Protein AF-A0A2J6SSN9-F1 (afdb_monomer_lite)

Secondary structure (DSSP, 8-state):
----PPPPPPPPPPPPPPP-PPPP----PPPPPPP----S----PPTT--EEEE-SSS---TT---SEEEEETTTS-HHHHHHHHHHSSEEEEEEESSEESSSEEETTEEEEEE--TT-HHHHHHHHHHHHHHHHTT-SEEEEE-TTGGGS--SS---HHHHHHHHHHHHHHHHTS---STTTT-S-------S---HHHHHHHHH-GGGTT---EE--TT--S--EE--

pLDDT: mean 73.07, std 19.5, range [20.23, 93.25]

Radius of gyration: 18.39 Å; chains: 1; bounding box: 46×49×51 Å

Sequence (230 aa):
MLTKEHPVAPKPTTLSPIAVLPPTPTNELPAPPKPTTLTKTVWQPTAGTIWQIELGGTVSDLIHPANVFDVDHYDTPAATIKTVKGNVKKTVCYFSAGTSEKGSPLQGWPGEFWLDTKSPNVRSIVTSQIKMAQDRGCDGLNPNNVDCYDNSNKLGPSPAAAINYMYYMANETAGSIFGDVLPVVEWHVNEQSPNITLDVKTKIFNTSFTKGFSTVWKIMNLDAWIDPCT

Organism: NCBI:txid1095630

Structure (mmCIF, N/CA/C/O backbone):
data_AF-A0A2J6SSN9-F1
#
_entry.id   AF-A0A2J6SSN9-F1
#
loop_
_atom_site.group_PDB
_atom_site.id
_atom_site.type_symbol
_atom_site.label_atom_id
_atom_site.label_alt_id
_atom_site.label_comp_id
_atom_site.label_asym_id
_atom_site.label_entity_id
_atom_site.label_seq_id
_atom_site.pdbx_PDB_ins_code
_atom_site.Cartn_x
_atom_site.Cartn_y
_atom_site.Cartn_z
_atom_site.occupancy
_atom_site.B_iso_or_equiv
_atom_site.auth_seq_id
_atom_site.auth_comp_id
_atom_site.auth_asym_id
_atom_site.auth_atom_id
_atom_site.pdbx_PDB_model_num
ATOM 1 N N . MET A 1 1 ? -0.196 28.220 -8.162 1.00 27.02 1 MET A N 1
ATOM 2 C CA . MET A 1 1 ? 0.875 27.272 -8.527 1.00 27.02 1 MET A CA 1
ATOM 3 C C . MET A 1 1 ? 1.720 27.091 -7.283 1.00 27.02 1 MET A C 1
ATOM 5 O O . MET A 1 1 ? 2.469 27.996 -6.954 1.00 27.02 1 MET A O 1
ATOM 9 N N . LEU A 1 2 ? 1.481 26.032 -6.512 1.00 20.23 2 LEU A N 1
ATOM 10 C CA . LEU A 1 2 ? 2.216 25.763 -5.276 1.00 20.23 2 LEU A CA 1
ATOM 11 C C . LEU A 1 2 ? 2.829 24.374 -5.400 1.00 20.23 2 LEU A C 1
ATOM 13 O O . LEU A 1 2 ? 2.129 23.370 -5.482 1.00 20.23 2 LEU A O 1
ATOM 17 N N . THR A 1 3 ? 4.146 24.391 -5.520 1.00 23.27 3 THR A N 1
ATOM 18 C CA . THR A 1 3 ? 5.072 23.267 -5.511 1.00 23.27 3 THR A CA 1
ATOM 19 C C . THR A 1 3 ? 5.021 22.582 -4.144 1.00 23.27 3 THR A C 1
ATOM 21 O O . THR A 1 3 ? 5.177 23.241 -3.117 1.00 23.27 3 THR A O 1
ATOM 24 N N . LYS A 1 4 ? 4.764 21.270 -4.135 1.00 27.97 4 LYS A N 1
ATOM 25 C CA . LYS A 1 4 ? 4.817 20.407 -2.946 1.00 27.97 4 LYS A CA 1
ATOM 26 C C . LYS A 1 4 ? 6.287 20.226 -2.543 1.00 27.97 4 LYS A C 1
ATOM 28 O O . LYS A 1 4 ? 7.013 19.489 -3.199 1.00 27.97 4 LYS A O 1
ATOM 33 N N . GLU A 1 5 ? 6.720 20.893 -1.477 1.00 23.92 5 GLU A N 1
ATOM 34 C CA . GLU A 1 5 ? 7.877 20.457 -0.686 1.00 23.92 5 GLU A CA 1
ATOM 35 C C . GLU A 1 5 ? 7.352 19.792 0.593 1.00 23.92 5 GLU A C 1
ATOM 37 O O . GLU A 1 5 ? 6.509 20.357 1.292 1.00 23.92 5 GLU A O 1
ATOM 42 N N . HIS A 1 6 ? 7.804 18.564 0.859 1.00 32.38 6 HIS A N 1
ATOM 43 C CA . HIS A 1 6 ? 7.296 17.691 1.921 1.00 32.38 6 HIS A CA 1
ATOM 44 C C . HIS A 1 6 ? 8.234 17.691 3.143 1.00 32.38 6 HIS A C 1
ATOM 46 O O . HIS A 1 6 ? 9.384 17.266 3.009 1.00 32.38 6 HIS A O 1
ATOM 52 N N . PRO A 1 7 ? 7.784 18.126 4.339 1.00 28.42 7 PRO A N 1
ATOM 53 C CA . PRO A 1 7 ? 8.554 18.002 5.569 1.00 28.42 7 PRO A CA 1
ATOM 54 C C . PRO A 1 7 ? 8.305 16.686 6.337 1.00 28.42 7 PRO A C 1
ATOM 56 O O . PRO A 1 7 ? 7.271 16.040 6.247 1.00 28.42 7 PRO A O 1
ATOM 59 N N . VAL A 1 8 ? 9.334 16.348 7.111 1.00 32.28 8 VAL A N 1
ATOM 60 C CA . VAL A 1 8 ? 9.665 15.160 7.920 1.00 32.28 8 VAL A CA 1
ATOM 61 C C . VAL A 1 8 ? 8.557 14.614 8.854 1.00 32.28 8 VAL A C 1
ATOM 63 O O . VAL A 1 8 ? 8.064 15.330 9.725 1.00 32.28 8 VAL A O 1
ATOM 66 N N . ALA A 1 9 ? 8.294 13.299 8.784 1.00 30.83 9 ALA A N 1
ATOM 67 C CA . ALA A 1 9 ? 7.534 12.513 9.767 1.00 30.83 9 ALA A CA 1
ATOM 68 C C . ALA A 1 9 ? 8.276 12.340 11.123 1.00 30.83 9 ALA A C 1
ATOM 70 O O . ALA A 1 9 ? 9.489 12.088 11.138 1.00 30.83 9 ALA A O 1
ATOM 71 N N . PRO A 1 10 ? 7.587 12.458 12.278 1.00 26.59 10 PRO A N 1
ATOM 72 C CA . PRO A 1 10 ? 8.193 12.304 13.601 1.00 26.59 10 PRO A CA 1
ATOM 73 C C . PRO A 1 10 ? 8.517 10.842 13.973 1.00 26.59 10 PRO A C 1
ATOM 75 O O . PRO A 1 10 ? 7.946 9.888 13.459 1.00 26.59 10 PRO A O 1
ATOM 78 N N . LYS A 1 11 ? 9.480 10.690 14.890 1.00 25.02 11 LYS A N 1
ATOM 79 C CA . LYS A 1 11 ? 10.157 9.442 15.289 1.00 25.02 11 LYS A CA 1
ATOM 80 C C . LYS A 1 11 ? 9.240 8.447 16.043 1.00 25.02 11 LYS A C 1
ATOM 82 O O . LYS A 1 11 ? 8.554 8.885 16.966 1.00 25.02 11 LYS A O 1
ATOM 87 N N . PRO A 1 12 ? 9.334 7.121 15.793 1.00 28.56 12 PRO A N 1
ATOM 88 C CA . PRO A 1 12 ? 8.669 6.104 16.611 1.00 28.56 12 PRO A CA 1
ATOM 89 C C . PRO A 1 12 ? 9.227 6.067 18.040 1.00 28.56 12 PRO A C 1
ATOM 91 O O . PRO A 1 12 ? 10.446 6.043 18.250 1.00 28.56 12 PRO A O 1
ATOM 94 N N . THR A 1 13 ? 8.333 6.042 19.027 1.00 28.92 13 THR A N 1
ATOM 95 C CA . THR A 1 13 ? 8.686 5.833 20.439 1.00 28.92 13 THR A CA 1
ATOM 96 C C . THR A 1 13 ? 8.708 4.332 20.734 1.00 28.92 13 THR A C 1
ATOM 98 O O . THR A 1 13 ? 7.896 3.575 20.215 1.00 28.92 13 THR A O 1
ATOM 101 N N . THR A 1 14 ? 9.663 3.886 21.549 1.00 27.22 14 THR A N 1
ATOM 102 C CA . THR A 1 14 ? 9.845 2.484 21.953 1.00 27.22 14 THR A CA 1
ATOM 103 C C . THR A 1 14 ? 8.579 1.891 22.578 1.00 27.22 14 THR A C 1
ATOM 105 O O . THR A 1 14 ? 8.110 2.388 23.604 1.00 27.22 14 THR A O 1
ATOM 108 N N . LEU A 1 15 ? 8.072 0.802 21.990 1.00 28.80 15 LEU A N 1
ATOM 109 C CA . LEU A 1 15 ? 6.937 0.029 22.500 1.00 28.80 15 LEU A CA 1
ATOM 110 C C . LEU A 1 15 ? 7.266 -0.559 23.880 1.00 28.80 15 LEU A C 1
ATOM 112 O O . LEU A 1 15 ? 8.219 -1.322 24.036 1.00 28.80 15 LEU A O 1
ATOM 116 N N . SER A 1 16 ? 6.462 -0.203 24.881 1.00 28.53 16 SER A N 1
ATOM 117 C CA . SER A 1 16 ? 6.448 -0.881 26.182 1.00 28.53 16 SER A CA 1
ATOM 118 C C . SER A 1 16 ? 5.542 -2.121 26.119 1.00 28.53 16 SER A C 1
ATOM 120 O O . SER A 1 16 ? 4.576 -2.117 25.353 1.00 28.53 16 SER A O 1
ATOM 122 N N . PRO A 1 17 ? 5.802 -3.179 26.911 1.00 29.97 17 PRO A N 1
ATOM 123 C CA . PRO A 1 17 ? 4.929 -4.346 26.954 1.00 29.97 17 PRO A CA 1
ATOM 124 C C . PRO A 1 17 ? 3.523 -3.951 27.429 1.00 29.97 17 PRO A C 1
ATOM 126 O O . PRO A 1 17 ? 3.356 -3.348 28.489 1.00 29.97 17 PRO A O 1
ATOM 129 N N . ILE A 1 18 ? 2.519 -4.282 26.616 1.00 40.09 18 ILE A N 1
ATOM 130 C CA . ILE A 1 18 ? 1.106 -3.961 26.839 1.00 40.09 18 ILE A CA 1
ATOM 131 C C . ILE A 1 18 ? 0.597 -4.751 28.052 1.00 40.09 18 ILE A C 1
ATOM 133 O O . ILE A 1 18 ? 0.529 -5.980 28.023 1.00 40.09 18 ILE A O 1
ATOM 137 N N . ALA A 1 19 ? 0.207 -4.045 29.114 1.00 31.23 19 ALA A N 1
ATOM 138 C CA . ALA A 1 19 ? -0.601 -4.619 30.181 1.00 31.23 19 ALA A CA 1
ATOM 139 C C . ALA A 1 19 ? -2.027 -4.859 29.657 1.00 31.23 19 ALA A C 1
ATOM 141 O O . ALA A 1 19 ? -2.665 -3.949 29.129 1.00 31.23 19 ALA A O 1
ATOM 142 N N . VAL A 1 20 ? -2.527 -6.087 29.801 1.00 34.97 20 VAL A N 1
ATOM 143 C CA . VAL A 1 20 ? -3.901 -6.455 29.434 1.00 34.97 20 VAL A CA 1
ATOM 144 C C . VAL A 1 20 ? -4.863 -5.788 30.421 1.00 34.97 20 VAL A C 1
ATOM 146 O O . VAL A 1 20 ? -4.988 -6.227 31.564 1.00 34.97 20 VAL A O 1
ATOM 149 N N . LEU A 1 21 ? -5.522 -4.707 29.999 1.00 35.22 21 LEU A N 1
ATOM 150 C CA . LEU A 1 21 ? -6.615 -4.089 30.753 1.00 35.22 21 LEU A CA 1
ATOM 151 C C . LEU A 1 21 ? -7.943 -4.832 30.490 1.00 35.22 21 LEU A C 1
ATOM 153 O O . LEU A 1 21 ? -8.149 -5.335 29.383 1.00 35.22 21 LEU A O 1
ATOM 157 N N . PRO A 1 22 ? -8.850 -4.914 31.484 1.00 36.78 22 PRO A N 1
ATOM 158 C CA . PRO A 1 22 ? -10.148 -5.575 31.340 1.00 36.78 22 PRO A CA 1
ATOM 159 C C . PRO A 1 22 ? -11.069 -4.860 30.327 1.00 36.78 22 PRO A C 1
ATOM 161 O O . PRO A 1 22 ? -10.944 -3.648 30.127 1.00 36.78 22 PRO A O 1
ATOM 164 N N . PRO A 1 23 ? -12.014 -5.585 29.691 1.00 43.16 23 PRO A N 1
ATOM 165 C CA . PRO A 1 23 ? -12.826 -5.050 28.604 1.00 43.16 23 PRO A CA 1
ATOM 166 C C . PRO A 1 23 ? -13.795 -3.976 29.109 1.00 43.16 23 PRO A C 1
ATOM 168 O O . PRO A 1 23 ? -14.672 -4.225 29.935 1.00 43.16 23 PRO A O 1
ATOM 171 N N . THR A 1 24 ? -13.636 -2.768 28.576 1.00 41.28 24 THR A N 1
ATOM 172 C CA . THR A 1 24 ? -14.641 -1.695 28.641 1.00 41.28 24 THR A CA 1
ATOM 173 C C . THR A 1 24 ? -15.747 -2.031 27.629 1.00 41.28 24 THR A C 1
ATOM 175 O O . THR A 1 24 ? -15.412 -2.599 26.589 1.00 41.28 24 THR A O 1
ATOM 178 N N . PRO A 1 25 ? -17.038 -1.719 27.863 1.00 44.06 25 PRO A N 1
ATOM 179 C CA . PRO A 1 25 ? -18.071 -1.978 26.864 1.00 44.06 25 PRO A CA 1
ATOM 180 C C . PRO A 1 25 ? -17.790 -1.112 25.632 1.00 44.06 25 PRO A C 1
ATOM 182 O O . PRO A 1 25 ? -17.971 0.106 25.662 1.00 44.06 25 PRO A O 1
ATOM 185 N N . THR A 1 26 ? -17.258 -1.721 24.573 1.00 55.12 26 THR A N 1
ATOM 186 C CA . THR A 1 26 ? -16.794 -1.011 23.387 1.00 55.12 26 THR A CA 1
ATOM 187 C C . THR A 1 26 ? -17.933 -0.817 22.392 1.00 55.12 26 THR A C 1
ATOM 189 O O . THR A 1 26 ? -18.657 -1.743 22.036 1.00 55.12 26 THR A O 1
ATOM 192 N N . ASN A 1 27 ? -18.065 0.421 21.909 1.00 59.22 27 ASN A N 1
ATOM 193 C CA . ASN A 1 27 ? -18.877 0.815 20.755 1.00 59.22 27 ASN A CA 1
ATOM 194 C C . ASN A 1 27 ? -18.201 0.314 19.457 1.00 59.22 27 ASN A C 1
ATOM 196 O O . ASN A 1 27 ? -17.802 1.091 18.583 1.00 59.22 27 ASN A O 1
ATOM 200 N N . GLU A 1 28 ? -17.925 -0.986 19.421 1.00 66.56 28 GLU A N 1
ATOM 201 C CA . GLU A 1 28 ? -17.110 -1.669 18.430 1.00 66.56 28 GLU A CA 1
ATOM 202 C C . GLU A 1 28 ? -18.013 -2.475 17.508 1.00 66.56 28 GLU A C 1
ATOM 204 O O . GLU A 1 28 ? -18.926 -3.173 17.950 1.00 66.56 28 GLU A O 1
ATOM 209 N N . LEU A 1 29 ? -17.785 -2.330 16.201 1.00 72.06 29 LEU A N 1
ATOM 210 C CA . LEU A 1 29 ? -18.524 -3.104 15.217 1.00 72.06 29 LEU A CA 1
ATOM 211 C C . LEU A 1 29 ? -18.262 -4.593 15.458 1.00 72.06 29 LEU A C 1
ATOM 213 O O . LEU A 1 29 ? -17.114 -4.963 15.728 1.00 72.06 29 LEU A O 1
ATOM 217 N N . PRO A 1 30 ? -19.278 -5.458 15.294 1.00 74.19 30 PRO A N 1
ATOM 218 C CA . PRO A 1 30 ? -19.038 -6.890 15.282 1.00 74.19 30 PRO A CA 1
ATOM 219 C C . PRO A 1 30 ? -17.937 -7.200 14.264 1.00 74.19 30 PRO A C 1
ATOM 221 O O . PRO A 1 30 ? -17.903 -6.627 13.167 1.00 74.19 30 PRO A O 1
ATOM 224 N N . ALA A 1 31 ? -16.999 -8.063 14.657 1.00 63.75 31 ALA A N 1
ATOM 225 C CA . ALA A 1 31 ? -15.946 -8.513 13.762 1.00 63.75 31 ALA A CA 1
ATOM 226 C C . ALA A 1 31 ? -16.598 -9.084 12.491 1.00 63.75 31 ALA A C 1
ATOM 228 O O . ALA A 1 31 ? -17.460 -9.963 12.619 1.00 63.75 31 ALA A O 1
ATOM 229 N N . PRO A 1 32 ? -16.240 -8.613 11.277 1.00 65.75 32 PRO A N 1
ATOM 230 C CA . PRO A 1 32 ? -16.615 -9.337 10.075 1.00 65.75 32 PRO A CA 1
ATOM 231 C C . PRO A 1 32 ? -16.091 -10.769 10.219 1.00 65.75 32 PRO A C 1
ATOM 233 O O . PRO A 1 32 ? -15.070 -10.979 10.888 1.00 65.75 32 PRO A O 1
ATOM 236 N N . PRO A 1 33 ? -16.794 -11.764 9.650 1.00 63.62 33 PRO A N 1
ATOM 237 C CA . PRO A 1 33 ? -16.389 -13.149 9.795 1.00 63.62 33 PRO A CA 1
ATOM 238 C C . PRO A 1 33 ? -14.927 -13.270 9.389 1.00 63.62 33 PRO A C 1
ATOM 240 O O . PRO A 1 33 ? -14.559 -12.851 8.288 1.00 63.62 33 PRO A O 1
ATOM 243 N N . LYS A 1 34 ? -14.107 -13.824 10.295 1.00 58.81 34 LYS A N 1
ATOM 244 C CA . LYS A 1 34 ? -12.743 -14.224 9.968 1.00 58.81 34 LYS A CA 1
ATOM 245 C C . LYS A 1 34 ? -12.859 -15.119 8.740 1.00 58.81 34 LYS A C 1
ATOM 247 O O . LYS A 1 34 ? -13.532 -16.158 8.809 1.00 58.81 34 LYS A O 1
ATOM 252 N N . PRO A 1 35 ? -12.266 -14.736 7.617 1.00 58.44 35 PRO A N 1
ATOM 253 C CA . PRO A 1 35 ? -12.506 -15.532 6.431 1.00 58.44 35 PRO A CA 1
ATOM 254 C C . PRO A 1 35 ? -11.776 -16.888 6.562 1.00 58.44 35 PRO A C 1
ATOM 256 O O . PRO A 1 35 ? -10.783 -17.004 7.268 1.00 58.44 35 PRO A O 1
ATOM 259 N N . THR A 1 36 ? -12.325 -17.974 6.020 1.00 46.50 36 THR A N 1
ATOM 260 C CA . THR A 1 36 ? -12.089 -19.298 6.649 1.00 46.50 36 THR A CA 1
ATOM 261 C C . THR A 1 36 ? -11.720 -20.448 5.704 1.00 46.50 36 THR A C 1
ATOM 263 O O . THR A 1 36 ? -11.521 -21.564 6.172 1.00 46.50 36 THR A O 1
ATOM 266 N N . THR A 1 37 ? -11.592 -20.248 4.386 1.00 46.47 37 THR A N 1
ATOM 267 C CA . THR A 1 37 ? -11.353 -21.354 3.419 1.00 46.47 37 THR A CA 1
ATOM 268 C C . THR A 1 37 ? -10.716 -20.960 2.069 1.00 46.47 37 THR A C 1
ATOM 270 O O . THR A 1 37 ? -11.440 -20.565 1.173 1.00 46.47 37 THR A O 1
ATOM 273 N N 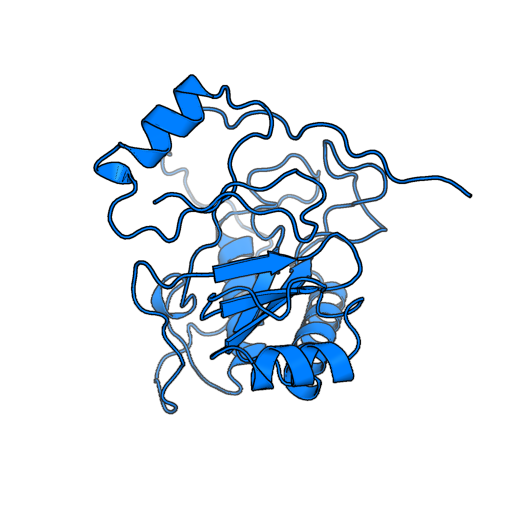. LEU A 1 38 ? -9.391 -21.047 1.852 1.00 51.09 38 LEU A N 1
ATOM 274 C CA . LEU A 1 38 ? -8.737 -20.591 0.592 1.00 51.09 38 LEU A CA 1
ATOM 275 C C . LEU A 1 38 ? -9.213 -21.396 -0.634 1.00 51.09 38 LEU A C 1
ATOM 277 O O . LEU A 1 38 ? -8.873 -22.568 -0.759 1.00 51.09 38 LEU A O 1
ATOM 281 N N . THR A 1 39 ? -9.980 -20.790 -1.550 1.00 46.50 39 THR A N 1
ATOM 282 C CA . THR A 1 39 ? -10.463 -21.448 -2.791 1.00 46.50 39 THR A CA 1
ATOM 283 C C . THR A 1 39 ? -9.735 -20.987 -4.054 1.00 46.50 39 THR A C 1
ATOM 285 O O . THR A 1 39 ? -9.861 -21.630 -5.096 1.00 46.50 39 THR A O 1
ATOM 288 N N . LYS A 1 40 ? -8.937 -19.914 -3.978 1.00 54.09 40 LYS A N 1
ATOM 289 C CA . LYS A 1 40 ? -8.059 -19.443 -5.057 1.00 54.09 40 LYS A CA 1
ATOM 290 C C . LYS A 1 40 ? -6.613 -19.400 -4.590 1.00 54.09 40 LYS A C 1
ATOM 292 O O . LYS A 1 40 ? -6.328 -19.038 -3.453 1.00 54.09 40 LYS A O 1
ATOM 297 N N . THR A 1 41 ? -5.699 -19.751 -5.493 1.00 62.78 41 THR A N 1
ATOM 298 C CA . THR A 1 41 ? -4.269 -19.521 -5.292 1.00 62.78 41 THR A CA 1
ATOM 299 C C . THR A 1 41 ? -4.013 -18.028 -5.364 1.00 62.78 41 THR A C 1
ATOM 301 O O . THR A 1 41 ? -4.254 -17.392 -6.390 1.00 62.78 41 THR A O 1
ATOM 304 N N . VAL A 1 42 ? -3.548 -17.480 -4.256 1.00 71.62 42 VAL A N 1
ATOM 305 C CA . VAL A 1 42 ? -3.299 -16.053 -4.102 1.00 71.62 42 VAL A CA 1
ATOM 306 C C . VAL A 1 42 ? -1.826 -15.813 -4.351 1.00 71.62 42 VAL A C 1
ATOM 308 O O . VAL A 1 42 ? -0.983 -16.664 -4.053 1.00 71.62 42 VAL A O 1
ATOM 311 N N . TRP A 1 43 ? -1.519 -14.696 -5.002 1.00 80.00 43 TRP A N 1
ATOM 312 C CA . TRP A 1 43 ? -0.137 -14.362 -5.280 1.00 80.00 43 TRP A CA 1
ATOM 313 C C . TRP A 1 43 ? 0.565 -13.978 -3.977 1.00 80.00 43 TRP A C 1
ATOM 315 O O . TRP A 1 43 ? 0.314 -12.922 -3.414 1.00 80.00 43 TRP A O 1
ATOM 325 N N . GLN A 1 44 ? 1.481 -14.838 -3.550 1.00 82.12 44 GLN A N 1
ATOM 326 C CA . GLN A 1 44 ? 2.367 -14.600 -2.423 1.00 82.12 44 GLN A CA 1
ATOM 327 C C . GLN A 1 44 ? 3.771 -14.273 -2.962 1.00 82.12 44 GLN A C 1
ATOM 329 O O . GLN A 1 44 ? 4.393 -15.150 -3.578 1.00 82.12 44 GLN A O 1
ATOM 334 N N . PRO A 1 45 ? 4.304 -13.049 -2.780 1.00 81.38 45 PRO A N 1
ATOM 335 C CA . PRO A 1 45 ? 5.693 -12.764 -3.119 1.00 81.38 45 PRO A CA 1
ATOM 336 C C . PRO A 1 45 ? 6.644 -13.586 -2.241 1.00 81.38 45 PRO A C 1
ATOM 338 O O . PRO A 1 45 ? 6.376 -13.852 -1.068 1.00 81.38 45 PRO A O 1
ATOM 341 N N . THR A 1 46 ? 7.780 -13.988 -2.813 1.00 86.44 46 THR A N 1
ATOM 342 C CA . THR A 1 46 ? 8.863 -14.628 -2.055 1.00 86.44 46 THR A CA 1
ATOM 343 C C . THR A 1 46 ? 9.605 -13.575 -1.228 1.00 86.44 46 THR A C 1
ATOM 345 O O . THR A 1 46 ? 9.796 -12.448 -1.690 1.00 86.44 46 THR A O 1
ATOM 348 N N . ALA A 1 47 ? 10.055 -13.930 -0.024 1.00 85.25 47 ALA A N 1
ATOM 349 C CA . ALA A 1 47 ? 10.914 -13.061 0.780 1.00 85.25 47 ALA A CA 1
ATOM 350 C C . ALA A 1 47 ? 12.149 -12.607 -0.028 1.00 85.25 47 ALA A C 1
ATOM 352 O O . ALA A 1 47 ? 12.767 -13.417 -0.721 1.00 85.25 47 ALA A O 1
ATOM 353 N N . GLY A 1 48 ? 12.485 -11.315 0.035 1.00 85.75 48 GLY A N 1
ATOM 354 C CA . GLY A 1 48 ? 13.564 -10.714 -0.760 1.00 85.75 48 GLY A CA 1
ATOM 355 C C . GLY A 1 48 ? 13.209 -10.395 -2.221 1.00 85.75 48 GLY A C 1
ATOM 356 O O . GLY A 1 48 ? 14.103 -10.079 -3.002 1.00 85.75 48 GLY A O 1
ATOM 357 N N . THR A 1 49 ? 11.931 -10.466 -2.622 1.00 88.00 49 THR A N 1
ATOM 358 C CA . THR A 1 49 ? 11.484 -10.013 -3.955 1.00 88.00 49 THR A CA 1
ATOM 359 C C . THR A 1 49 ? 11.897 -8.558 -4.196 1.00 88.00 49 THR A C 1
ATOM 361 O O . THR A 1 49 ? 11.535 -7.682 -3.413 1.00 88.00 49 THR A O 1
ATOM 364 N N . ILE A 1 50 ? 12.619 -8.283 -5.285 1.00 90.88 50 ILE A N 1
ATOM 365 C CA . ILE A 1 50 ? 13.023 -6.917 -5.648 1.00 90.88 50 ILE A CA 1
ATOM 366 C C . ILE A 1 50 ? 11.777 -6.124 -6.044 1.00 90.88 50 ILE A C 1
ATOM 368 O O . ILE A 1 50 ? 10.982 -6.581 -6.872 1.00 90.88 50 ILE A O 1
ATOM 372 N N . TRP A 1 51 ? 11.625 -4.931 -5.482 1.00 92.44 51 TRP A N 1
ATOM 373 C CA . TRP A 1 51 ? 10.470 -4.070 -5.701 1.00 92.44 51 TRP A CA 1
ATOM 374 C C . TRP A 1 51 ? 10.888 -2.613 -5.904 1.00 92.44 51 TRP A C 1
ATOM 376 O O . TRP A 1 51 ? 12.012 -2.230 -5.581 1.00 92.44 51 TRP A O 1
ATOM 386 N N . GLN A 1 52 ? 9.981 -1.837 -6.483 1.00 93.00 52 GLN A N 1
ATOM 387 C CA . GLN A 1 52 ? 10.060 -0.389 -6.646 1.00 93.00 52 GLN A CA 1
ATOM 388 C C . GLN A 1 52 ? 8.725 0.207 -6.191 1.00 93.00 52 GLN A C 1
ATOM 390 O O . GLN A 1 52 ? 7.685 -0.439 -6.308 1.00 93.00 52 GLN A O 1
ATOM 395 N N . ILE A 1 53 ? 8.766 1.433 -5.685 1.00 92.81 53 ILE A N 1
ATOM 396 C CA . ILE A 1 53 ? 7.599 2.219 -5.297 1.00 92.81 53 ILE A CA 1
ATOM 397 C C . ILE A 1 53 ? 7.715 3.620 -5.903 1.00 92.81 53 ILE A C 1
ATOM 399 O O . ILE A 1 53 ? 8.717 4.305 -5.694 1.00 92.81 53 ILE A O 1
ATOM 403 N N . GLU A 1 54 ? 6.703 4.034 -6.665 1.00 93.12 54 GLU A N 1
ATOM 404 C CA . GLU A 1 54 ? 6.606 5.364 -7.279 1.00 93.12 54 GLU A CA 1
ATOM 405 C C . GLU A 1 54 ? 5.209 5.950 -7.027 1.00 93.12 54 GLU A C 1
ATOM 407 O O . GLU A 1 54 ? 4.256 5.646 -7.746 1.00 93.12 54 GLU A O 1
ATOM 412 N N . LEU A 1 55 ? 5.088 6.790 -5.993 1.00 89.31 55 LEU A N 1
ATOM 413 C CA . LEU A 1 55 ? 3.840 7.467 -5.601 1.00 89.31 55 LEU A CA 1
ATOM 414 C C . LEU A 1 55 ? 3.893 8.990 -5.818 1.00 89.31 55 LEU A C 1
ATOM 416 O O . LEU A 1 55 ? 2.869 9.664 -5.778 1.00 89.31 55 LEU A O 1
ATOM 420 N N . GLY A 1 56 ? 5.082 9.551 -6.057 1.00 77.81 56 GLY A N 1
ATOM 421 C CA . GLY A 1 56 ? 5.329 10.997 -6.128 1.00 77.81 56 GLY A CA 1
ATOM 422 C C . GLY A 1 56 ? 4.837 11.719 -7.381 1.00 77.81 56 GLY A C 1
ATOM 423 O O . GLY A 1 56 ? 5.138 12.901 -7.556 1.00 77.81 56 GLY A O 1
ATOM 424 N N . GLY A 1 57 ? 4.136 11.035 -8.285 1.00 72.94 57 GLY A N 1
ATOM 425 C CA . GLY A 1 57 ? 3.677 11.605 -9.547 1.00 72.94 57 GLY A CA 1
ATOM 426 C C . GLY A 1 57 ? 3.661 10.585 -10.678 1.00 72.94 57 GLY A C 1
ATOM 427 O O . GLY A 1 57 ? 2.982 9.568 -10.609 1.00 72.94 57 GLY A O 1
ATOM 428 N N . THR A 1 58 ? 4.370 10.878 -11.769 1.00 84.94 58 THR A N 1
ATOM 429 C CA . THR A 1 58 ? 4.399 9.987 -12.937 1.00 84.94 58 THR A CA 1
ATOM 430 C C . THR A 1 58 ? 5.333 8.810 -12.693 1.00 84.94 58 THR A C 1
ATOM 432 O O . THR A 1 58 ? 6.528 9.020 -12.507 1.00 84.94 58 THR A O 1
ATOM 435 N N . VAL A 1 59 ? 4.802 7.590 -12.790 1.00 90.75 59 VAL A N 1
ATOM 436 C CA . VAL A 1 59 ? 5.615 6.368 -12.833 1.00 90.75 59 VAL A CA 1
ATOM 437 C C . VAL A 1 59 ? 6.502 6.408 -14.075 1.00 90.75 59 VAL A C 1
ATOM 439 O O . VAL A 1 59 ? 5.993 6.418 -15.201 1.00 90.75 59 VAL A O 1
ATOM 442 N N . SER A 1 60 ? 7.816 6.470 -13.872 1.00 91.19 60 SER A N 1
ATOM 443 C CA . SER A 1 60 ? 8.770 6.790 -14.939 1.00 91.19 60 SER A CA 1
ATOM 444 C C . SER A 1 60 ? 9.931 5.805 -15.070 1.00 91.19 60 SER A C 1
ATOM 446 O O . SER A 1 60 ? 10.455 5.663 -16.177 1.00 91.19 60 SER A O 1
ATOM 448 N N . ASP A 1 61 ? 10.288 5.053 -14.024 1.00 90.12 61 ASP A N 1
ATOM 449 C CA . ASP A 1 61 ? 11.397 4.091 -14.067 1.00 90.12 61 ASP A CA 1
ATOM 450 C C . ASP A 1 61 ? 10.966 2.716 -14.605 1.00 90.12 61 ASP A C 1
ATOM 452 O O . ASP A 1 61 ? 11.136 1.667 -13.987 1.00 90.12 61 ASP A O 1
ATOM 456 N N . LEU A 1 62 ? 10.390 2.697 -15.808 1.00 87.38 62 LEU A N 1
ATOM 457 C CA . LEU A 1 62 ? 9.825 1.481 -16.414 1.00 87.38 62 LEU A CA 1
ATOM 458 C C . LEU A 1 62 ? 10.870 0.423 -16.819 1.00 87.38 62 LEU A C 1
ATOM 460 O O . LEU A 1 62 ? 10.487 -0.640 -17.312 1.00 87.38 62 LEU A O 1
ATOM 464 N N . ILE A 1 63 ? 12.164 0.716 -16.661 1.00 88.00 63 ILE A N 1
ATOM 465 C CA . ILE A 1 63 ? 13.280 -0.188 -16.980 1.00 88.00 63 ILE A CA 1
ATOM 466 C C . ILE A 1 63 ? 13.914 -0.823 -15.735 1.00 88.00 63 ILE A C 1
ATOM 468 O O . ILE A 1 63 ? 14.798 -1.671 -15.875 1.00 88.00 63 ILE A O 1
ATOM 472 N N . HIS A 1 64 ? 13.484 -0.434 -14.531 1.00 90.50 64 HIS A N 1
ATOM 473 C CA . HIS A 1 64 ? 13.990 -1.002 -13.286 1.00 90.50 64 HIS A CA 1
ATOM 474 C C . HIS A 1 64 ? 13.779 -2.528 -13.243 1.00 90.50 64 HIS A C 1
ATOM 476 O O . HIS A 1 64 ? 12.686 -3.006 -13.560 1.00 90.50 64 HIS A O 1
ATOM 482 N N . PRO A 1 65 ? 14.750 -3.332 -12.769 1.00 90.19 65 PRO A N 1
ATOM 483 C CA . PRO A 1 65 ? 14.643 -4.795 -12.744 1.00 90.19 65 PRO A CA 1
ATOM 484 C C . PRO A 1 65 ? 13.713 -5.341 -11.639 1.00 90.19 65 PRO A C 1
ATOM 486 O O . PRO A 1 65 ? 13.799 -6.519 -11.276 1.00 90.19 65 PRO A O 1
ATOM 489 N N . ALA A 1 66 ? 12.837 -4.508 -11.068 1.00 91.06 66 ALA A N 1
ATOM 490 C CA . ALA A 1 66 ? 11.937 -4.928 -10.002 1.00 91.06 66 ALA A CA 1
ATOM 491 C C . ALA A 1 66 ? 10.913 -5.951 -10.504 1.00 91.06 66 ALA A C 1
ATOM 493 O O . ALA A 1 66 ? 10.405 -5.900 -11.621 1.00 91.06 66 ALA A O 1
ATOM 494 N N . ASN A 1 67 ? 10.586 -6.908 -9.642 1.00 90.75 67 ASN A N 1
ATOM 495 C CA . ASN A 1 67 ? 9.528 -7.873 -9.903 1.00 90.75 67 ASN A CA 1
ATOM 496 C C . ASN A 1 67 ? 8.154 -7.343 -9.482 1.00 90.75 67 ASN A C 1
ATOM 498 O O . ASN A 1 67 ? 7.152 -7.801 -10.030 1.00 90.75 67 ASN A O 1
ATOM 502 N N . VAL A 1 68 ? 8.121 -6.393 -8.548 1.00 91.00 68 VAL A N 1
ATOM 503 C CA . VAL A 1 68 ? 6.909 -5.737 -8.054 1.00 91.00 68 VAL A CA 1
ATOM 504 C C . VAL A 1 68 ? 7.067 -4.227 -8.181 1.00 91.00 68 VAL A C 1
ATOM 506 O O . VAL A 1 68 ? 8.088 -3.688 -7.764 1.00 91.00 68 VAL A O 1
ATOM 509 N N . PHE A 1 69 ? 6.062 -3.550 -8.727 1.00 93.25 69 PHE A N 1
ATOM 510 C CA . PHE A 1 69 ? 5.940 -2.093 -8.648 1.00 93.25 69 PHE A CA 1
ATOM 511 C C . PHE A 1 69 ? 4.741 -1.725 -7.790 1.00 93.25 69 PHE A C 1
ATOM 513 O O . PHE A 1 69 ? 3.651 -2.229 -8.048 1.00 93.25 69 PHE A O 1
ATOM 520 N N . ASP A 1 70 ? 4.944 -0.850 -6.815 1.00 93.25 70 ASP A N 1
ATOM 521 C CA . ASP A 1 70 ? 3.887 -0.211 -6.040 1.00 93.25 70 ASP A CA 1
ATOM 522 C C . ASP A 1 70 ? 3.632 1.203 -6.582 1.00 93.25 70 ASP A C 1
ATOM 524 O O . ASP A 1 70 ? 4.552 2.020 -6.662 1.00 93.25 70 ASP A O 1
ATOM 528 N N . VAL A 1 71 ? 2.407 1.460 -7.037 1.00 92.06 71 VAL A N 1
ATOM 529 C CA . VAL A 1 71 ? 2.024 2.689 -7.752 1.00 92.06 71 VAL A CA 1
ATOM 530 C C . VAL A 1 71 ? 0.715 3.244 -7.209 1.00 92.06 71 VAL A C 1
ATOM 532 O O . VAL A 1 71 ? -0.139 2.488 -6.747 1.00 92.06 71 VAL A O 1
ATOM 535 N N . ASP A 1 72 ? 0.506 4.556 -7.302 1.00 91.06 72 ASP A N 1
ATOM 536 C CA . ASP A 1 72 ? -0.757 5.153 -6.863 1.00 91.06 72 ASP A CA 1
ATOM 537 C C . ASP A 1 72 ? -1.920 4.664 -7.739 1.00 91.06 72 ASP A C 1
ATOM 539 O O . ASP A 1 72 ? -1.880 4.790 -8.966 1.00 91.06 72 ASP A O 1
ATOM 543 N N . HIS A 1 73 ? -2.963 4.097 -7.128 1.00 83.38 73 HIS A N 1
ATOM 544 C CA . HIS A 1 73 ? -4.077 3.517 -7.879 1.00 83.38 73 HIS A CA 1
ATOM 545 C C . HIS A 1 73 ? -4.912 4.558 -8.644 1.00 83.38 73 HIS A C 1
ATOM 547 O O . HIS A 1 73 ? -5.569 4.180 -9.617 1.00 83.38 73 HIS A O 1
ATOM 553 N N . TYR A 1 74 ? -4.955 5.815 -8.186 1.00 85.88 74 TYR A N 1
ATOM 554 C CA . TYR A 1 74 ? -5.829 6.880 -8.678 1.00 85.88 74 TYR A CA 1
ATOM 555 C C . TYR A 1 74 ? -5.110 7.794 -9.667 1.00 85.88 74 TYR A C 1
ATOM 557 O O . TYR A 1 74 ? -5.615 8.004 -10.771 1.00 85.88 74 TYR A O 1
ATOM 565 N N . ASP A 1 75 ? -3.934 8.290 -9.290 1.00 86.06 75 ASP A N 1
ATOM 566 C CA . ASP A 1 75 ? -3.161 9.248 -10.080 1.00 86.06 75 ASP A CA 1
ATOM 567 C C . ASP A 1 75 ? -2.387 8.576 -11.222 1.00 86.06 75 ASP A C 1
ATOM 569 O O . ASP A 1 75 ? -2.095 9.215 -12.237 1.00 86.06 75 ASP A O 1
ATOM 573 N N . THR A 1 76 ? -2.103 7.271 -11.120 1.00 88.62 76 THR A N 1
ATOM 574 C CA . THR A 1 76 ? -1.451 6.529 -12.205 1.00 88.62 76 THR A CA 1
ATOM 575 C C . THR A 1 76 ? -2.470 6.157 -13.288 1.00 88.62 76 THR A C 1
ATOM 577 O O . THR A 1 76 ? -3.419 5.410 -13.024 1.00 88.62 76 THR A O 1
ATOM 580 N N . PRO A 1 77 ? -2.278 6.581 -14.554 1.00 90.50 77 PRO A N 1
ATOM 581 C CA . PRO A 1 77 ? -3.171 6.186 -15.636 1.00 90.50 77 PRO A CA 1
ATOM 582 C C . PRO A 1 77 ? -3.233 4.662 -15.796 1.00 90.50 77 PRO A C 1
ATOM 584 O O . PRO A 1 77 ? -2.208 3.981 -15.774 1.00 90.50 77 PRO A O 1
ATOM 587 N N . ALA A 1 78 ? -4.420 4.116 -16.079 1.00 89.69 78 ALA A N 1
ATOM 588 C CA . ALA A 1 78 ? -4.599 2.673 -16.289 1.00 89.69 78 ALA A CA 1
ATOM 589 C C . ALA A 1 78 ? -3.691 2.106 -17.405 1.00 89.69 78 ALA A C 1
ATOM 591 O O . ALA A 1 78 ? -3.229 0.970 -17.330 1.00 89.69 78 ALA A O 1
ATOM 592 N N . ALA A 1 79 ? -3.389 2.910 -18.432 1.00 90.94 79 ALA A N 1
ATOM 593 C CA . ALA A 1 79 ? -2.441 2.545 -19.485 1.00 90.94 79 ALA A CA 1
ATOM 594 C C . ALA A 1 79 ? -1.001 2.394 -18.961 1.00 90.94 79 ALA A C 1
ATOM 596 O O . ALA A 1 79 ? -0.278 1.498 -19.404 1.00 90.94 79 ALA A O 1
ATOM 597 N N . THR A 1 80 ? -0.602 3.220 -17.992 1.00 91.00 80 THR A N 1
ATOM 598 C CA . THR A 1 80 ? 0.695 3.121 -17.315 1.00 91.00 80 THR A CA 1
ATOM 599 C C . THR A 1 80 ? 0.733 1.887 -16.422 1.00 91.00 80 THR A C 1
ATOM 601 O O . THR A 1 80 ? 1.663 1.102 -16.555 1.00 91.00 80 THR A O 1
ATOM 604 N N . ILE A 1 81 ? -0.311 1.627 -15.621 1.00 89.62 81 ILE A N 1
ATOM 605 C CA . ILE A 1 81 ? -0.437 0.393 -14.814 1.00 89.62 81 ILE A CA 1
ATOM 606 C C . ILE A 1 81 ? -0.305 -0.850 -15.705 1.00 89.62 81 ILE A C 1
ATOM 608 O O . ILE A 1 81 ? 0.456 -1.767 -15.404 1.00 89.62 81 ILE A O 1
ATOM 612 N N . LYS A 1 82 ? -0.979 -0.858 -16.861 1.00 89.19 82 LYS A N 1
ATOM 613 C CA . LYS A 1 82 ? -0.874 -1.944 -17.843 1.00 89.19 82 LYS A CA 1
ATOM 614 C C . LYS A 1 82 ? 0.535 -2.078 -18.432 1.00 89.19 82 LYS A C 1
ATOM 616 O O . LYS A 1 82 ? 0.994 -3.198 -18.631 1.00 89.19 82 LYS A O 1
ATOM 621 N N . THR A 1 83 ? 1.205 -0.962 -18.721 1.00 89.31 83 THR A N 1
ATOM 622 C CA . THR A 1 83 ? 2.590 -0.955 -19.226 1.00 89.31 83 THR A CA 1
ATOM 623 C C . THR A 1 83 ? 3.555 -1.512 -18.187 1.00 89.31 83 THR A C 1
ATOM 625 O O . THR A 1 83 ? 4.317 -2.423 -18.498 1.00 89.31 83 THR A O 1
ATOM 628 N N . VAL A 1 84 ? 3.465 -1.030 -16.944 1.00 87.62 84 VAL A N 1
ATOM 629 C CA . VAL A 1 84 ? 4.226 -1.538 -15.798 1.00 87.62 84 VAL A CA 1
ATOM 630 C C . VAL A 1 84 ? 4.011 -3.043 -15.688 1.00 87.62 84 VAL A C 1
ATOM 632 O O . VAL A 1 84 ? 4.972 -3.791 -15.792 1.00 87.62 84 VAL A O 1
ATOM 635 N N . LYS A 1 85 ? 2.762 -3.514 -15.633 1.00 83.44 85 LYS A N 1
ATOM 636 C CA . LYS A 1 85 ? 2.429 -4.946 -15.575 1.00 83.44 85 LYS A CA 1
ATOM 637 C C . LYS A 1 85 ? 2.955 -5.778 -16.756 1.00 83.44 85 LYS A C 1
ATOM 639 O O . LYS A 1 85 ? 3.160 -6.977 -16.612 1.00 83.44 85 LYS A O 1
ATOM 644 N N . GLY A 1 86 ? 3.135 -5.180 -17.934 1.00 83.50 86 GLY A N 1
ATOM 645 C CA . GLY A 1 86 ? 3.751 -5.849 -19.084 1.00 83.50 86 GLY A CA 1
ATOM 646 C C . GLY A 1 86 ? 5.271 -6.000 -18.958 1.00 83.50 86 GLY A C 1
ATOM 647 O O . GLY A 1 86 ? 5.827 -6.968 -19.472 1.00 83.50 86 GLY A O 1
ATOM 648 N N . ASN A 1 87 ? 5.922 -5.063 -18.263 1.00 74.50 87 ASN A N 1
ATOM 649 C CA . ASN A 1 87 ? 7.376 -5.000 -18.088 1.00 74.50 87 ASN A CA 1
ATOM 650 C C . ASN A 1 87 ? 7.855 -5.625 -16.768 1.00 74.50 87 ASN A C 1
ATOM 652 O O . ASN A 1 87 ? 8.999 -6.067 -16.677 1.00 74.50 87 ASN A O 1
ATOM 656 N N . VAL A 1 88 ? 6.989 -5.686 -15.754 1.00 66.25 88 VAL A N 1
ATOM 657 C CA . VAL A 1 88 ? 7.268 -6.270 -14.438 1.00 66.25 88 VAL A CA 1
ATOM 658 C C . VAL A 1 88 ? 6.339 -7.433 -14.145 1.00 66.25 88 VAL A C 1
ATOM 660 O O . VAL A 1 88 ? 5.327 -7.634 -14.806 1.00 66.25 88 VAL A O 1
ATOM 663 N N . LYS A 1 89 ? 6.678 -8.241 -13.139 1.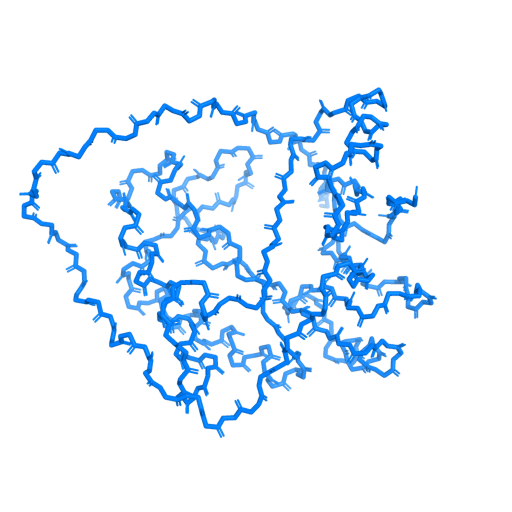00 71.06 89 LYS A N 1
ATOM 664 C CA . LYS A 1 89 ? 5.905 -9.458 -12.865 1.00 71.06 89 LYS A CA 1
ATOM 665 C C . LYS A 1 89 ? 4.560 -9.143 -12.203 1.00 71.06 89 LYS A C 1
ATOM 667 O O . LYS A 1 89 ? 3.609 -9.896 -12.423 1.00 71.06 89 LYS A O 1
ATOM 672 N N . LYS A 1 90 ? 4.494 -8.094 -11.369 1.00 86.94 90 LYS A N 1
ATOM 673 C CA . LYS A 1 90 ? 3.328 -7.748 -10.541 1.00 86.94 90 LYS A CA 1
ATOM 674 C C . LYS A 1 90 ? 3.214 -6.248 -10.263 1.00 86.94 90 LYS A C 1
ATOM 676 O O . LYS A 1 90 ? 4.225 -5.590 -10.029 1.00 86.94 90 LYS A O 1
ATOM 681 N N . THR A 1 91 ? 1.984 -5.737 -10.219 1.00 88.81 91 THR A N 1
ATOM 682 C CA . THR A 1 91 ? 1.694 -4.353 -9.807 1.00 88.81 91 THR A CA 1
ATOM 683 C C . THR A 1 91 ? 0.849 -4.334 -8.537 1.00 88.81 91 THR A C 1
ATOM 685 O O . THR A 1 91 ? -0.246 -4.892 -8.512 1.00 88.81 91 THR A O 1
ATOM 688 N N . VAL A 1 92 ? 1.354 -3.693 -7.489 1.00 90.69 92 VAL A N 1
ATOM 689 C CA . VAL A 1 92 ? 0.627 -3.368 -6.260 1.00 90.69 92 VAL A CA 1
ATOM 690 C C . VAL A 1 92 ? 0.128 -1.932 -6.378 1.00 90.69 92 VAL A C 1
ATOM 692 O O . VAL A 1 92 ? 0.805 -1.086 -6.957 1.00 90.69 92 VAL A O 1
ATOM 695 N N . CYS A 1 93 ? -1.084 -1.675 -5.902 1.00 89.31 93 CYS A N 1
ATOM 696 C CA . CYS A 1 93 ? -1.703 -0.365 -6.017 1.00 89.31 93 CYS A CA 1
ATOM 697 C C . CYS A 1 93 ? -1.946 0.255 -4.645 1.00 89.31 93 CYS A C 1
ATOM 699 O O . CYS A 1 93 ? -2.718 -0.269 -3.837 1.00 89.31 93 CYS A O 1
ATOM 701 N N . TYR A 1 94 ? -1.289 1.385 -4.418 1.00 90.19 94 TYR A N 1
ATOM 702 C CA . TYR A 1 94 ? -1.403 2.206 -3.229 1.00 90.19 94 TYR A CA 1
ATOM 703 C C . TYR A 1 94 ? -2.712 2.990 -3.200 1.00 90.19 94 TYR A C 1
ATOM 705 O O . TYR A 1 94 ? -3.142 3.572 -4.202 1.00 90.19 94 TYR A O 1
ATOM 713 N N . PHE A 1 95 ? -3.313 3.059 -2.015 1.00 85.38 95 PHE A N 1
ATOM 714 C CA . PHE A 1 95 ? -4.327 4.050 -1.679 1.00 85.38 95 PHE A CA 1
ATOM 715 C C . PHE A 1 95 ? -4.314 4.328 -0.177 1.00 85.38 95 PHE A C 1
ATOM 717 O O . PHE A 1 95 ? -4.023 3.439 0.623 1.00 85.38 95 PHE A O 1
ATOM 724 N N . SER A 1 96 ? -4.697 5.537 0.236 1.00 88.19 96 SER A N 1
ATOM 725 C CA . SER A 1 96 ? -4.932 5.782 1.659 1.00 88.19 96 SER A CA 1
ATOM 726 C C . SER A 1 96 ? -6.279 5.204 2.093 1.00 88.19 96 SER A C 1
ATOM 728 O O . SER A 1 96 ? -7.332 5.614 1.599 1.00 88.19 96 SER A O 1
ATOM 730 N N . ALA A 1 97 ? -6.249 4.251 3.025 1.00 87.44 97 ALA A N 1
ATOM 731 C CA . ALA A 1 97 ? -7.444 3.619 3.575 1.00 87.44 97 ALA A CA 1
ATOM 732 C C . ALA A 1 97 ? -7.934 4.300 4.861 1.00 87.44 97 ALA A C 1
ATOM 734 O O . ALA A 1 97 ? -9.122 4.218 5.183 1.00 87.44 97 ALA A O 1
ATOM 735 N N . GLY A 1 98 ? -7.034 4.934 5.616 1.00 84.94 98 GLY A N 1
ATOM 736 C CA . GLY A 1 98 ? -7.341 5.536 6.918 1.00 84.94 98 GLY A CA 1
ATOM 737 C C . GLY A 1 98 ? -7.366 7.059 6.953 1.00 84.94 98 GLY A C 1
ATOM 738 O O . GLY A 1 98 ? -7.717 7.625 7.991 1.00 84.94 98 GLY A O 1
ATOM 739 N N . THR A 1 99 ? -7.033 7.736 5.854 1.00 82.94 99 THR A N 1
ATOM 740 C CA . THR A 1 99 ? -7.031 9.204 5.783 1.00 82.94 99 THR A CA 1
ATOM 741 C C . THR A 1 99 ? -7.688 9.717 4.503 1.00 82.94 99 THR A C 1
ATOM 743 O O . THR A 1 99 ? -7.885 8.985 3.535 1.00 82.94 99 THR A O 1
ATOM 746 N N . SER A 1 100 ? -8.059 10.995 4.494 1.00 77.94 100 SER A N 1
ATOM 747 C CA . SER A 1 100 ? -8.491 11.710 3.292 1.00 77.94 100 SER A CA 1
ATOM 748 C C . SER A 1 100 ? -8.114 13.185 3.365 1.00 77.94 100 SER A C 1
ATOM 750 O O . SER A 1 100 ? -7.685 13.663 4.411 1.00 77.94 100 SER A O 1
ATOM 752 N N . GLU A 1 101 ? -8.382 13.945 2.302 1.00 61.19 101 GLU A N 1
ATOM 753 C CA . GLU A 1 101 ? -8.217 15.404 2.305 1.00 61.19 101 GLU A CA 1
ATOM 754 C C . GLU A 1 101 ? -9.255 16.168 3.169 1.00 61.19 101 GLU A C 1
ATOM 756 O O . GLU A 1 101 ? -9.311 17.398 3.155 1.00 61.19 101 GLU A O 1
ATOM 761 N N . LYS A 1 102 ? -10.119 15.464 3.922 1.00 55.06 102 LYS A N 1
ATOM 762 C CA . LYS A 1 102 ? -11.153 16.040 4.805 1.00 55.06 102 LYS A CA 1
ATOM 763 C C . LYS A 1 102 ? -11.244 15.275 6.140 1.00 55.06 102 LYS A C 1
ATOM 765 O O . LYS A 1 102 ? -11.384 14.057 6.127 1.00 55.06 102 LYS A O 1
ATOM 770 N N . GLY A 1 103 ? -11.236 15.953 7.300 1.00 56.72 103 GLY A N 1
ATOM 771 C CA . GLY A 1 103 ? -11.421 15.297 8.618 1.00 56.72 103 GLY A CA 1
ATOM 772 C C . GLY A 1 103 ? -10.648 15.924 9.798 1.00 56.72 103 GLY A C 1
ATOM 773 O O . GLY A 1 103 ? -10.575 17.147 9.892 1.00 56.72 103 GLY A O 1
ATOM 774 N N . SER A 1 104 ? -10.080 15.098 10.701 1.00 51.34 104 SER A N 1
ATOM 775 C CA . SER A 1 104 ? -9.156 15.519 11.789 1.00 51.34 104 SER A CA 1
ATOM 776 C C . SER A 1 104 ? -7.683 15.408 11.376 1.00 51.34 104 SER A C 1
ATOM 778 O O . SER A 1 104 ? -7.313 14.361 10.864 1.00 51.34 104 SER A O 1
ATOM 780 N N . PRO A 1 105 ? -6.842 16.442 11.566 1.00 64.69 105 PRO A N 1
ATOM 781 C CA . PRO A 1 105 ? -5.561 16.551 10.866 1.00 64.69 105 PRO A CA 1
ATOM 782 C C . PRO A 1 105 ? -4.588 15.430 11.238 1.00 64.69 105 PRO A C 1
ATOM 784 O O . PRO A 1 105 ? -4.431 15.100 12.415 1.00 64.69 105 PRO A O 1
ATOM 787 N N . LEU A 1 106 ? -3.916 14.886 10.227 1.00 67.38 106 LEU A N 1
ATOM 788 C CA . LEU A 1 106 ? -2.789 13.979 10.363 1.00 67.38 106 LEU A CA 1
ATOM 789 C C . LEU A 1 106 ? -1.540 14.792 10.730 1.00 67.38 106 LEU A C 1
ATOM 791 O O . LEU A 1 106 ? -1.189 15.779 10.078 1.00 67.38 106 LEU A O 1
ATOM 795 N N . GLN A 1 107 ? -0.858 14.399 11.805 1.00 65.06 107 GLN A N 1
ATOM 796 C CA . GLN A 1 107 ? 0.342 15.102 12.245 1.00 65.06 107 GLN A CA 1
ATOM 797 C C . GLN A 1 107 ? 1.459 14.961 11.202 1.00 65.06 107 GLN A C 1
ATOM 799 O O . GLN A 1 107 ? 1.823 13.855 10.825 1.00 65.06 107 GLN A O 1
ATOM 804 N N . GLY A 1 108 ? 2.034 16.090 10.777 1.00 60.09 108 GLY A N 1
ATOM 805 C CA . GL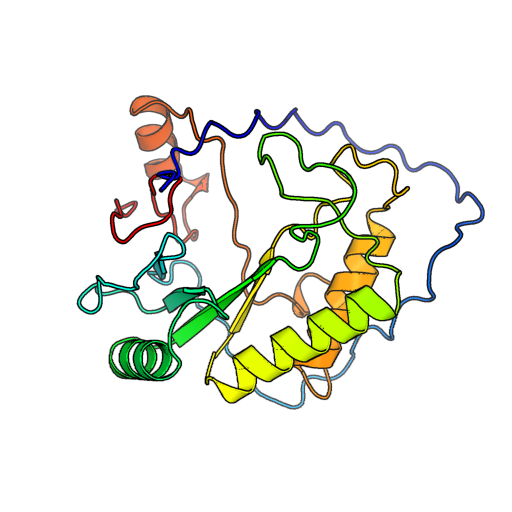Y A 1 108 ? 3.115 16.127 9.783 1.00 60.09 108 GLY A CA 1
ATOM 806 C C . GLY A 1 108 ? 2.645 16.258 8.331 1.00 60.09 108 GLY A C 1
ATOM 807 O O . GLY A 1 108 ? 3.461 16.587 7.478 1.00 60.09 108 GLY A O 1
ATOM 808 N N . TRP A 1 109 ? 1.341 16.114 8.064 1.00 62.53 109 TRP A N 1
ATOM 809 C CA . TRP A 1 109 ? 0.778 16.095 6.710 1.00 62.53 109 TRP A CA 1
ATOM 810 C C . TRP A 1 109 ? -0.389 17.091 6.585 1.00 62.53 109 TRP A C 1
ATOM 812 O O . TRP A 1 109 ? -1.554 16.744 6.794 1.00 62.53 109 TRP A O 1
ATOM 822 N N . PRO A 1 110 ? -0.104 18.378 6.299 1.00 65.12 110 PRO A N 1
ATOM 823 C CA . PRO A 1 110 ? -1.138 19.398 6.167 1.00 65.12 110 PRO A CA 1
ATOM 824 C C . PRO A 1 110 ? -2.131 19.065 5.051 1.00 65.12 110 PRO A C 1
ATOM 826 O O . PRO A 1 110 ? -1.737 18.823 3.914 1.00 65.12 110 PRO A O 1
ATOM 829 N N . GLY A 1 111 ? -3.424 19.113 5.373 1.00 68.38 111 GLY A N 1
ATOM 830 C CA . GLY A 1 111 ? -4.489 18.795 4.423 1.00 68.38 111 GLY A CA 1
ATOM 831 C C . GLY A 1 111 ? -4.841 17.313 4.358 1.00 68.38 111 GLY A C 1
ATOM 832 O O . GLY A 1 111 ? -5.779 16.982 3.651 1.00 68.38 111 GLY A O 1
ATOM 833 N N . GLU A 1 112 ? -4.166 16.448 5.114 1.00 72.25 112 GLU A N 1
ATOM 834 C CA . GLU A 1 112 ? -4.533 15.045 5.279 1.00 72.25 112 GLU A CA 1
ATOM 835 C C . GLU A 1 112 ? -5.154 14.826 6.656 1.00 72.25 112 GLU A C 1
ATOM 837 O O . GLU A 1 112 ? -4.764 15.450 7.645 1.00 72.25 112 GLU A O 1
ATOM 842 N N . PHE A 1 113 ? -6.172 13.976 6.719 1.00 81.88 113 PHE A N 1
ATOM 843 C CA . PHE A 1 113 ? -7.020 13.868 7.886 1.00 81.88 113 PHE A CA 1
ATOM 844 C C . PHE A 1 113 ? -7.470 12.433 8.149 1.00 81.88 113 PHE A C 1
ATOM 846 O O . PHE A 1 113 ? -7.942 11.758 7.239 1.00 81.88 113 PHE A O 1
ATOM 853 N N . TRP A 1 114 ? -7.405 11.999 9.406 1.00 86.50 114 TRP A N 1
ATOM 854 C CA . TRP A 1 114 ? -7.864 10.686 9.850 1.00 86.50 114 TRP A CA 1
ATOM 855 C C . TRP A 1 114 ? -9.365 10.481 9.627 1.00 86.50 114 TRP A C 1
ATOM 857 O O . TRP A 1 114 ? -10.182 11.374 9.883 1.00 86.50 114 TRP A O 1
ATOM 867 N N . LEU A 1 115 ? -9.715 9.270 9.199 1.00 85.81 115 LEU A N 1
ATOM 868 C CA . LEU A 1 115 ? -11.077 8.808 8.962 1.00 85.81 115 LEU A CA 1
ATOM 869 C C . LEU A 1 115 ? -11.553 7.870 10.074 1.00 85.81 115 LEU A C 1
ATOM 871 O O . LEU A 1 115 ? -10.790 7.064 10.607 1.00 85.81 115 LEU A O 1
ATOM 875 N N . ASP A 1 116 ? -12.851 7.923 10.380 1.00 88.31 116 ASP A N 1
ATOM 876 C CA . ASP A 1 116 ? -13.487 6.898 11.209 1.00 88.31 116 ASP A CA 1
ATOM 877 C C . ASP A 1 116 ? -13.702 5.622 10.382 1.00 88.31 116 ASP A C 1
ATOM 879 O O . ASP A 1 116 ? -14.637 5.525 9.585 1.00 88.31 116 ASP A O 1
ATOM 883 N N . THR A 1 117 ? -12.849 4.620 10.591 1.00 88.06 117 THR A N 1
ATOM 884 C CA . THR A 1 117 ? -12.872 3.329 9.878 1.00 88.06 117 THR A CA 1
ATOM 885 C C . THR A 1 117 ? -14.097 2.461 10.208 1.00 88.06 117 THR A C 1
ATOM 887 O O . THR A 1 117 ? -14.358 1.445 9.548 1.00 88.06 117 THR A O 1
ATOM 890 N N . LYS A 1 118 ? -14.895 2.854 11.212 1.00 88.88 118 LYS A N 1
ATOM 891 C CA . LYS A 1 118 ? -16.197 2.242 11.520 1.00 88.88 118 LYS A CA 1
ATOM 892 C C . LYS A 1 118 ? -17.334 2.847 10.693 1.00 88.88 118 LYS A C 1
ATOM 894 O O . LYS A 1 118 ? -18.405 2.251 10.616 1.00 88.88 118 LYS A O 1
ATOM 899 N N . SER A 1 119 ? -17.119 3.995 10.050 1.00 89.69 119 SER A N 1
ATOM 900 C CA . SER A 1 119 ? -18.142 4.658 9.243 1.00 89.69 119 SER A CA 1
ATOM 901 C C . SER A 1 119 ? -18.519 3.815 8.016 1.00 89.69 119 SER A C 1
ATOM 903 O O . SER A 1 119 ? -17.649 3.517 7.190 1.00 89.69 119 SER A O 1
ATOM 905 N N . PRO A 1 120 ? -19.812 3.483 7.818 1.00 90.19 120 PRO A N 1
ATOM 906 C CA . PRO A 1 120 ? -20.272 2.797 6.611 1.00 90.19 120 PRO A CA 1
ATOM 907 C C . PRO A 1 120 ? -19.925 3.555 5.324 1.00 90.19 120 PRO A C 1
ATOM 909 O O . PRO A 1 120 ? -19.633 2.942 4.302 1.00 90.19 120 PRO A O 1
ATOM 912 N N . ASN A 1 121 ? -19.901 4.891 5.380 1.00 88.44 121 ASN A N 1
ATOM 913 C CA . ASN A 1 121 ? -19.527 5.722 4.240 1.00 88.44 121 ASN A CA 1
ATOM 914 C C . ASN A 1 121 ? -18.039 5.571 3.884 1.00 88.44 121 ASN A C 1
ATOM 916 O O . ASN A 1 121 ? -17.710 5.386 2.717 1.00 88.44 121 ASN A O 1
ATOM 920 N N . VAL A 1 122 ? -17.146 5.592 4.884 1.00 90.19 122 VAL A N 1
ATOM 921 C CA . VAL A 1 122 ? -15.701 5.363 4.674 1.00 90.19 122 VAL A CA 1
ATOM 922 C C . VAL A 1 122 ? -15.468 3.980 4.068 1.00 90.19 122 VAL A C 1
ATOM 924 O O . VAL A 1 122 ? -14.775 3.850 3.062 1.00 90.19 122 VAL A O 1
ATOM 927 N N . ARG A 1 123 ? -16.132 2.958 4.615 1.00 91.38 123 ARG A N 1
ATOM 928 C CA . ARG A 1 123 ? -16.077 1.581 4.110 1.00 91.38 123 ARG A CA 1
ATOM 929 C C . ARG A 1 123 ? -16.546 1.460 2.654 1.00 91.38 123 ARG A C 1
ATOM 931 O O . ARG A 1 123 ? -15.844 0.878 1.828 1.00 91.38 123 ARG A O 1
ATOM 938 N N . SER A 1 124 ? -17.669 2.090 2.302 1.00 88.00 124 SER A N 1
ATOM 939 C CA . SER A 1 124 ? -18.179 2.113 0.922 1.00 88.00 124 SER A CA 1
ATOM 940 C C . SER A 1 124 ? -17.223 2.800 -0.061 1.00 88.00 124 SER A C 1
ATOM 942 O O . SER A 1 124 ? -17.094 2.358 -1.206 1.00 88.00 124 SER A O 1
ATOM 944 N N . ILE A 1 125 ? -16.555 3.878 0.363 1.00 87.69 125 ILE A N 1
ATOM 945 C CA . ILE A 1 125 ? -15.542 4.557 -0.454 1.00 87.69 125 ILE A CA 1
ATOM 946 C C . ILE A 1 125 ? -14.360 3.618 -0.683 1.00 87.69 125 ILE A C 1
ATOM 948 O O . ILE A 1 125 ? -13.986 3.393 -1.829 1.00 87.69 125 ILE A O 1
ATOM 952 N N . VAL A 1 126 ? -13.829 2.997 0.371 1.00 89.44 126 VAL A N 1
ATOM 953 C CA . VAL A 1 126 ? -12.711 2.052 0.248 1.00 89.44 126 VAL A CA 1
ATOM 954 C C . VAL A 1 126 ? -13.052 0.847 -0.626 1.00 89.44 126 VAL A C 1
ATOM 956 O O . VAL A 1 126 ? -12.238 0.468 -1.460 1.00 89.44 126 VAL A O 1
ATOM 959 N N . THR A 1 127 ? -14.271 0.312 -0.554 1.00 88.00 127 THR A N 1
ATOM 960 C CA . THR A 1 127 ? -14.726 -0.730 -1.500 1.00 88.00 127 THR A CA 1
ATOM 961 C C . THR A 1 127 ? -14.660 -0.258 -2.949 1.00 88.00 127 THR A C 1
ATOM 963 O O . THR A 1 127 ? -14.246 -0.999 -3.839 1.00 88.00 127 THR A O 1
ATOM 966 N N . SER A 1 128 ? -15.038 0.996 -3.200 1.00 87.19 128 SER A N 1
ATOM 967 C CA . SER A 1 128 ? -14.980 1.578 -4.542 1.00 87.19 128 SER A CA 1
ATOM 968 C C . SER A 1 128 ? -13.534 1.739 -5.024 1.00 87.19 128 SER A C 1
ATOM 970 O O . SER A 1 128 ? -13.257 1.453 -6.187 1.00 87.19 128 SER A O 1
ATOM 972 N N . GLN A 1 129 ? -12.608 2.116 -4.135 1.00 87.62 129 GLN A N 1
ATOM 973 C CA . GLN A 1 129 ? -11.171 2.197 -4.433 1.00 87.62 129 GLN A CA 1
ATOM 974 C C . GLN A 1 129 ? -10.581 0.809 -4.740 1.00 87.62 129 GLN A C 1
ATOM 976 O O . GLN A 1 129 ? -9.872 0.647 -5.731 1.00 87.62 129 GLN A O 1
ATOM 981 N N . ILE A 1 130 ? -10.938 -0.214 -3.952 1.00 86.62 130 ILE A N 1
ATOM 982 C CA . ILE A 1 130 ? -10.544 -1.616 -4.177 1.00 86.62 130 ILE A CA 1
ATOM 983 C C . ILE A 1 130 ? -11.016 -2.089 -5.555 1.00 86.62 130 ILE A C 1
ATOM 985 O O . ILE A 1 130 ? -10.219 -2.595 -6.347 1.00 86.62 130 ILE A O 1
ATOM 989 N N . LYS A 1 131 ? -12.296 -1.869 -5.878 1.00 86.50 131 LYS A N 1
ATOM 990 C CA . LYS A 1 131 ? -12.862 -2.214 -7.187 1.00 86.50 131 LYS A CA 1
ATOM 991 C C . LYS A 1 131 ? -12.139 -1.483 -8.320 1.00 86.50 131 LYS A C 1
ATOM 993 O O . LYS A 1 131 ? -11.799 -2.088 -9.330 1.00 86.50 131 LYS A O 1
ATOM 998 N N . MET A 1 132 ? -11.870 -0.193 -8.142 1.00 84.19 132 MET A N 1
ATOM 999 C CA . MET A 1 132 ? -11.158 0.625 -9.120 1.00 84.19 132 MET A CA 1
ATOM 1000 C C . MET A 1 132 ? -9.741 0.096 -9.386 1.00 84.19 132 MET A C 1
ATOM 1002 O O . MET A 1 132 ? -9.332 0.014 -10.542 1.00 84.19 132 MET A O 1
ATOM 1006 N N . ALA A 1 133 ? -9.009 -0.306 -8.345 1.00 86.38 133 ALA A N 1
ATOM 1007 C CA . ALA A 1 133 ? -7.696 -0.930 -8.484 1.00 86.38 133 ALA A CA 1
ATOM 1008 C C . ALA A 1 133 ? -7.776 -2.281 -9.227 1.00 86.38 133 ALA A C 1
ATOM 1010 O O . ALA A 1 133 ? -6.994 -2.531 -10.148 1.00 86.38 133 ALA A O 1
ATOM 1011 N N . GLN A 1 134 ? -8.763 -3.126 -8.907 1.00 84.56 134 GLN A N 1
ATOM 1012 C CA . GLN A 1 134 ? -9.000 -4.389 -9.622 1.00 84.56 134 GLN A CA 1
ATOM 1013 C C . GLN A 1 134 ? -9.303 -4.161 -11.111 1.00 84.56 134 GLN A C 1
ATOM 1015 O O . GLN A 1 134 ? -8.659 -4.763 -11.971 1.00 84.56 134 GLN A O 1
ATOM 1020 N N . ASP A 1 135 ? -10.230 -3.252 -11.423 1.00 86.94 135 ASP A N 1
ATOM 1021 C CA . ASP A 1 135 ? -10.636 -2.923 -12.796 1.00 86.94 135 ASP A CA 1
ATOM 1022 C C . ASP A 1 135 ? -9.471 -2.323 -13.611 1.00 86.94 135 ASP A C 1
ATOM 1024 O O . ASP A 1 135 ? -9.401 -2.485 -14.831 1.00 86.94 135 ASP A O 1
ATOM 1028 N N . ARG A 1 136 ? -8.514 -1.665 -12.940 1.00 86.12 136 ARG A N 1
ATOM 1029 C CA . ARG A 1 136 ? -7.277 -1.135 -13.542 1.00 86.12 136 ARG A CA 1
ATOM 1030 C C . ARG A 1 136 ? -6.161 -2.170 -13.692 1.00 86.12 136 ARG A C 1
ATOM 1032 O O . ARG A 1 136 ? -5.155 -1.880 -14.337 1.00 86.12 136 ARG A O 1
ATOM 1039 N N . GLY A 1 137 ? -6.353 -3.384 -13.177 1.00 84.25 137 GLY A N 1
ATOM 1040 C CA . GLY A 1 137 ? -5.461 -4.521 -13.395 1.00 84.25 137 GLY A CA 1
ATOM 1041 C C . GLY A 1 137 ? -4.372 -4.711 -12.341 1.00 84.25 137 GLY A C 1
ATOM 1042 O O . GLY A 1 137 ? -3.427 -5.462 -12.606 1.00 84.25 137 GLY A O 1
ATOM 1043 N N . CYS A 1 138 ? -4.498 -4.080 -11.172 1.00 87.75 138 CYS A N 1
ATOM 1044 C CA . CYS A 1 138 ? -3.601 -4.298 -10.038 1.00 87.75 138 CYS A CA 1
ATOM 1045 C C . CYS A 1 138 ? -3.624 -5.777 -9.604 1.00 87.75 138 CYS A C 1
ATOM 1047 O O . CYS A 1 138 ? -4.676 -6.415 -9.578 1.00 87.75 138 CYS A O 1
ATOM 1049 N N . ASP A 1 139 ? -2.458 -6.339 -9.285 1.00 86.19 139 ASP A N 1
ATOM 1050 C CA . ASP A 1 139 ? -2.307 -7.700 -8.751 1.00 86.19 139 ASP A CA 1
ATOM 1051 C C . ASP A 1 139 ? -2.396 -7.745 -7.217 1.00 86.19 139 ASP A C 1
ATOM 1053 O O . ASP A 1 139 ? -2.557 -8.825 -6.650 1.00 86.19 139 ASP A O 1
ATOM 1057 N N . GLY A 1 140 ? -2.273 -6.589 -6.561 1.00 86.56 140 GLY A N 1
ATOM 1058 C CA . GLY A 1 140 ? -2.254 -6.435 -5.112 1.00 86.56 140 GLY A CA 1
ATOM 1059 C C . GLY A 1 140 ? -2.609 -5.015 -4.670 1.00 86.56 140 GLY A C 1
ATOM 1060 O O . GLY A 1 140 ? -2.668 -4.103 -5.497 1.00 86.56 140 GLY A O 1
ATOM 1061 N N . LEU A 1 141 ? -2.828 -4.822 -3.369 1.00 87.56 141 LEU A N 1
ATOM 1062 C CA . LEU A 1 141 ? -3.198 -3.532 -2.778 1.00 87.56 141 LEU A CA 1
ATOM 1063 C C . LEU A 1 141 ? -2.248 -3.146 -1.646 1.00 87.56 141 LEU A C 1
ATOM 1065 O O . LEU A 1 141 ? -1.889 -3.993 -0.834 1.00 87.56 141 LEU A O 1
ATOM 1069 N N . ASN A 1 142 ? -1.915 -1.862 -1.556 1.00 86.31 142 ASN A N 1
ATOM 1070 C CA . ASN A 1 142 ? -1.210 -1.272 -0.421 1.00 86.31 142 ASN A CA 1
ATOM 1071 C C . ASN A 1 142 ? -2.123 -0.233 0.271 1.00 86.31 142 ASN A C 1
ATOM 1073 O O . ASN A 1 142 ? -2.069 0.954 -0.066 1.00 86.31 142 ASN A O 1
ATOM 1077 N N . PRO A 1 143 ? -3.032 -0.672 1.169 1.00 85.06 143 PRO A N 1
ATOM 1078 C CA . PRO A 1 143 ? -3.899 0.224 1.929 1.00 85.06 143 PRO A CA 1
ATOM 1079 C C . PRO A 1 143 ? -3.118 0.901 3.064 1.00 85.06 143 PRO A C 1
ATOM 1081 O O . PRO A 1 143 ? -2.780 0.265 4.061 1.00 85.06 143 PRO A O 1
ATOM 1084 N N . ASN A 1 144 ? -2.868 2.202 2.940 1.00 84.81 144 ASN A N 1
ATOM 1085 C CA . ASN A 1 144 ? -2.080 2.953 3.917 1.00 84.81 144 ASN A CA 1
ATOM 1086 C C . ASN A 1 144 ? -2.925 3.534 5.068 1.00 84.81 144 ASN A C 1
ATOM 1088 O O . ASN A 1 144 ? -4.155 3.644 4.974 1.00 84.81 144 ASN A O 1
ATOM 1092 N N . ASN A 1 145 ? -2.247 3.958 6.138 1.00 82.69 145 ASN A N 1
ATOM 1093 C CA . ASN A 1 145 ? -2.802 4.657 7.301 1.00 82.69 145 ASN A CA 1
ATOM 1094 C C . ASN A 1 145 ? -3.815 3.825 8.115 1.00 82.69 145 ASN A C 1
ATOM 1096 O O . ASN A 1 145 ? -4.770 4.340 8.699 1.00 82.69 145 ASN A O 1
ATOM 1100 N N . VAL A 1 146 ? -3.640 2.505 8.155 1.00 83.25 146 VAL A N 1
ATOM 1101 C CA . VAL A 1 146 ? -4.502 1.581 8.924 1.00 83.25 146 VAL A CA 1
ATOM 1102 C C . VAL A 1 146 ? -4.149 1.530 10.420 1.00 83.25 146 VAL A C 1
ATOM 1104 O O . VAL A 1 146 ? -4.850 0.913 11.221 1.00 83.25 146 VAL A O 1
ATOM 1107 N N . ASP A 1 147 ? -3.093 2.237 10.806 1.00 79.94 147 ASP A N 1
ATOM 1108 C CA . ASP A 1 147 ? -2.502 2.391 12.136 1.00 79.94 147 ASP A CA 1
ATOM 1109 C C . ASP A 1 147 ? -3.024 3.629 12.892 1.00 79.94 147 ASP A C 1
ATOM 1111 O O . ASP A 1 147 ? -2.436 4.082 13.873 1.00 79.94 147 ASP A O 1
ATOM 1115 N N . CYS A 1 148 ? -4.178 4.161 12.482 1.00 81.19 148 CYS A N 1
ATOM 1116 C CA . CYS A 1 148 ? -4.876 5.272 13.138 1.00 81.19 148 CYS A CA 1
ATOM 1117 C C . CYS A 1 148 ? -4.980 5.091 14.672 1.00 81.19 148 CYS A C 1
ATOM 1119 O O . CYS A 1 148 ? -4.936 6.061 15.421 1.00 81.19 148 CYS A O 1
ATOM 1121 N N . TYR A 1 149 ? -5.055 3.856 15.180 1.00 80.25 149 TYR A N 1
ATOM 1122 C CA . TYR A 1 149 ? -5.093 3.577 16.623 1.00 80.25 149 TYR A CA 1
ATOM 1123 C C . TYR A 1 149 ? -3.827 3.954 17.402 1.00 80.25 149 TYR A C 1
ATOM 1125 O O . TYR A 1 149 ? -3.924 4.183 18.605 1.00 80.25 149 TYR A O 1
ATOM 1133 N N . ASP A 1 150 ? -2.672 4.026 16.741 1.00 82.62 150 ASP A N 1
ATOM 1134 C CA . ASP A 1 150 ? -1.388 4.402 17.348 1.00 82.62 150 ASP A CA 1
ATOM 1135 C C . ASP A 1 150 ? -1.084 5.902 17.169 1.00 82.62 150 ASP A C 1
ATOM 1137 O O . ASP A 1 150 ? 0.003 6.393 17.461 1.00 82.62 150 ASP A O 1
ATOM 1141 N N . ASN A 1 151 ? -2.076 6.659 16.688 1.00 78.81 151 ASN A N 1
ATOM 1142 C CA . ASN A 1 151 ? -1.959 8.068 16.358 1.00 78.81 151 ASN A CA 1
ATOM 1143 C C . ASN A 1 151 ? -3.000 8.913 17.109 1.00 78.81 151 ASN A C 1
ATOM 1145 O O . ASN A 1 151 ? -4.113 8.483 17.411 1.00 78.81 151 ASN A O 1
ATOM 1149 N N . SER A 1 152 ? -2.660 10.171 17.397 1.00 80.88 152 SER A N 1
ATOM 1150 C CA . SER A 1 152 ? -3.601 11.112 18.014 1.00 80.88 152 SER A CA 1
ATOM 1151 C C . SER A 1 152 ? -4.570 11.666 16.968 1.00 80.88 152 SER A C 1
ATOM 1153 O O . SER A 1 152 ? -4.163 12.402 16.073 1.00 80.88 152 SER A O 1
ATOM 1155 N N . ASN A 1 153 ? -5.860 11.329 17.072 1.00 73.19 153 ASN A N 1
ATOM 1156 C CA . ASN A 1 153 ? -6.864 11.725 16.065 1.00 73.19 153 ASN A CA 1
ATOM 1157 C C . ASN A 1 153 ? -8.269 12.021 16.604 1.00 73.19 153 ASN A C 1
ATOM 1159 O O . ASN A 1 153 ? -9.146 12.394 15.834 1.00 73.19 153 ASN A O 1
ATOM 1163 N N . LYS A 1 154 ? -8.496 11.909 17.918 1.00 80.25 154 LYS A N 1
ATOM 1164 C CA . LYS A 1 154 ? -9.795 12.163 18.578 1.00 80.25 154 LYS A CA 1
ATOM 1165 C C . LYS A 1 154 ? -10.966 11.276 18.108 1.00 80.25 154 LYS A C 1
ATOM 1167 O O . LYS A 1 154 ? -12.093 11.530 18.520 1.00 80.25 154 LYS A O 1
ATOM 1172 N N . LEU A 1 155 ? -10.726 10.228 17.313 1.00 80.12 155 LEU A N 1
ATOM 1173 C CA . LEU A 1 155 ? -11.772 9.331 16.788 1.00 80.12 155 LEU A CA 1
ATOM 1174 C C . LEU A 1 155 ? -12.056 8.121 17.698 1.00 80.12 155 LEU A C 1
ATOM 1176 O O . LEU A 1 155 ? -12.948 7.320 17.418 1.00 80.12 155 LEU A O 1
ATOM 1180 N N . GLY A 1 156 ? -11.294 7.967 18.786 1.00 80.06 156 GLY A N 1
ATOM 1181 C CA . GLY A 1 156 ? -11.333 6.782 19.648 1.00 80.06 156 GLY A CA 1
ATOM 1182 C C . GLY A 1 156 ? -11.062 5.455 18.914 1.00 80.06 156 GLY A C 1
ATOM 1183 O O . GLY A 1 156 ? -11.835 4.509 19.106 1.00 80.06 156 GLY A O 1
ATOM 1184 N N . PRO A 1 157 ? -10.038 5.366 18.043 1.00 79.94 157 PRO A N 1
ATOM 1185 C CA . PRO A 1 157 ? -9.668 4.114 17.389 1.00 79.94 157 PRO A CA 1
ATOM 1186 C C . PRO A 1 157 ? -9.112 3.098 18.400 1.00 79.94 157 PRO A C 1
ATOM 1188 O O . PRO A 1 157 ? -8.542 3.465 19.425 1.00 79.94 157 PRO A O 1
ATOM 1191 N N . SER A 1 158 ? -9.266 1.807 18.100 1.00 83.56 158 SER A N 1
ATOM 1192 C CA . SER A 1 158 ? -8.669 0.707 18.864 1.00 83.56 158 SER A CA 1
ATOM 1193 C C . SER A 1 158 ? -7.907 -0.235 17.923 1.00 83.56 158 SER A C 1
ATOM 1195 O O . SER A 1 158 ? -8.261 -0.323 16.741 1.00 83.56 158 SER A O 1
ATOM 1197 N N . PRO A 1 159 ? -6.910 -0.990 18.420 1.00 83.50 159 PRO A N 1
ATOM 1198 C CA . PRO A 1 159 ? -6.258 -2.032 17.626 1.00 83.50 159 PRO A CA 1
ATOM 1199 C C . PRO A 1 159 ? -7.261 -3.037 17.042 1.00 83.50 159 PRO A C 1
ATOM 1201 O O . PRO A 1 159 ? -7.153 -3.437 15.888 1.00 83.50 159 PRO A O 1
ATOM 1204 N N . ALA A 1 160 ? -8.292 -3.399 17.807 1.00 83.88 160 ALA A N 1
ATOM 1205 C CA . ALA A 1 160 ? -9.322 -4.329 17.358 1.00 83.88 160 ALA A CA 1
ATOM 1206 C C . ALA A 1 160 ? -10.216 -3.740 16.240 1.00 83.88 160 ALA A C 1
ATOM 1208 O O . ALA A 1 160 ? -10.544 -4.446 15.283 1.00 83.88 160 ALA A O 1
ATOM 1209 N N . ALA A 1 161 ? -10.484 -2.427 16.251 1.00 85.06 161 ALA A N 1
ATOM 1210 C CA . ALA A 1 161 ? -11.149 -1.741 15.143 1.00 85.06 161 ALA A CA 1
ATOM 1211 C C . ALA A 1 161 ? -10.289 -1.711 13.865 1.00 85.06 161 ALA A C 1
ATOM 1213 O O . ALA A 1 161 ? -10.829 -1.850 12.766 1.00 85.06 161 ALA A O 1
ATOM 1214 N N . ALA A 1 162 ? -8.964 -1.577 13.988 1.00 84.56 162 ALA A N 1
ATOM 1215 C CA . ALA A 1 162 ? -8.053 -1.657 12.845 1.00 84.56 162 ALA A CA 1
ATOM 1216 C C . ALA A 1 162 ? -8.006 -3.069 12.247 1.00 84.56 162 ALA A C 1
ATOM 1218 O O . ALA A 1 162 ? -8.142 -3.226 11.037 1.00 84.56 162 ALA A O 1
ATOM 1219 N N . ILE A 1 163 ? -7.942 -4.104 13.090 1.00 83.44 163 ILE A N 1
ATOM 1220 C CA . ILE A 1 163 ? -8.048 -5.508 12.664 1.00 83.44 163 ILE A CA 1
ATOM 1221 C C . ILE A 1 163 ? -9.371 -5.757 11.923 1.00 83.44 163 ILE A C 1
ATOM 1223 O O . ILE A 1 163 ? -9.383 -6.340 10.839 1.00 83.44 163 ILE A O 1
ATOM 1227 N N . ASN A 1 164 ? -10.488 -5.273 12.475 1.00 87.56 164 ASN A N 1
ATOM 1228 C CA . ASN A 1 164 ? -11.806 -5.365 11.845 1.00 87.56 164 ASN A CA 1
ATOM 1229 C C . ASN A 1 164 ? -11.813 -4.706 10.455 1.00 87.56 164 ASN A C 1
ATOM 1231 O O . ASN A 1 164 ? -12.357 -5.266 9.503 1.00 87.56 164 ASN A O 1
ATOM 1235 N N . TYR A 1 165 ? -11.186 -3.537 10.328 1.00 88.50 165 TYR A N 1
ATOM 1236 C CA . TYR A 1 165 ? -11.103 -2.812 9.066 1.00 88.50 165 TYR A CA 1
ATOM 1237 C C . TYR A 1 165 ? -10.218 -3.515 8.027 1.00 88.50 165 TYR A C 1
ATOM 1239 O O . TYR A 1 165 ? -10.601 -3.597 6.860 1.00 88.50 165 TYR A O 1
ATOM 1247 N N . MET A 1 166 ? -9.102 -4.114 8.448 1.00 85.12 166 MET A N 1
ATOM 1248 C CA . MET A 1 166 ? -8.268 -4.950 7.578 1.00 85.12 166 MET A CA 1
ATOM 1249 C C . MET A 1 166 ? -9.033 -6.176 7.065 1.00 85.12 166 MET A C 1
ATOM 1251 O O . MET A 1 166 ? -9.010 -6.452 5.870 1.00 85.12 166 MET A O 1
ATOM 1255 N N . TYR A 1 167 ? -9.792 -6.870 7.923 1.00 83.62 167 TYR A N 1
ATOM 1256 C CA . TYR A 1 167 ? -10.650 -7.984 7.489 1.00 83.62 167 TYR A CA 1
ATOM 12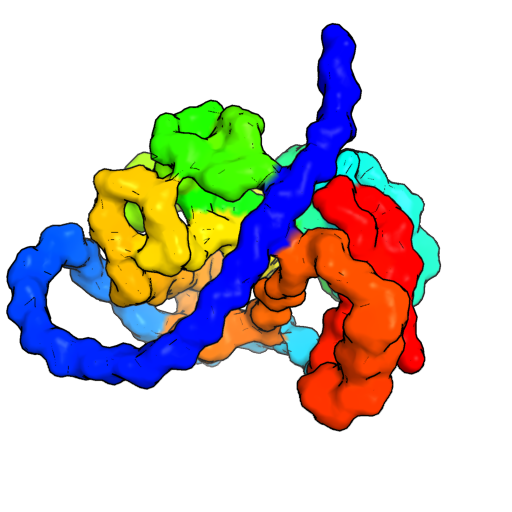57 C C . TYR A 1 167 ? -11.766 -7.552 6.547 1.00 83.62 167 TYR A C 1
ATOM 1259 O O . TYR A 1 167 ? -12.127 -8.295 5.635 1.00 83.62 167 TYR A O 1
ATOM 1267 N N . TYR A 1 168 ? -12.323 -6.363 6.760 1.00 85.88 168 TYR A N 1
ATOM 1268 C CA . TYR A 1 168 ? -13.286 -5.789 5.838 1.00 85.88 168 TYR A CA 1
ATOM 1269 C C . TYR A 1 168 ? -12.670 -5.611 4.442 1.00 85.88 168 TYR A C 1
ATOM 1271 O O . TYR A 1 168 ? -13.186 -6.177 3.482 1.00 85.88 168 TYR A O 1
ATOM 1279 N N . MET A 1 169 ? -11.527 -4.927 4.333 1.00 86.44 169 MET A N 1
ATOM 1280 C CA . MET A 1 169 ? -10.850 -4.718 3.046 1.00 86.44 169 MET A CA 1
ATOM 1281 C C . MET A 1 169 ? -10.401 -6.029 2.391 1.00 86.44 169 MET A C 1
ATOM 1283 O O . MET A 1 169 ? -10.560 -6.194 1.181 1.00 86.44 169 MET A O 1
ATOM 1287 N N . ALA A 1 170 ? -9.895 -6.984 3.174 1.00 79.44 170 ALA A N 1
ATOM 1288 C CA . ALA A 1 170 ? -9.526 -8.305 2.673 1.00 79.44 170 ALA A CA 1
ATOM 1289 C C . ALA A 1 170 ? -10.735 -9.038 2.068 1.00 79.44 170 ALA A C 1
ATOM 1291 O O . ALA A 1 170 ? -10.625 -9.616 0.992 1.00 79.44 170 ALA A O 1
ATOM 1292 N N . ASN A 1 171 ? -11.912 -8.964 2.700 1.00 78.12 171 ASN A N 1
ATOM 1293 C CA . ASN A 1 171 ? -13.139 -9.561 2.164 1.00 78.12 171 ASN A CA 1
ATOM 1294 C C . ASN A 1 171 ? -13.603 -8.909 0.853 1.00 78.12 171 ASN A C 1
ATOM 1296 O O . ASN A 1 171 ? -13.965 -9.632 -0.079 1.00 78.12 171 ASN A O 1
ATOM 1300 N N . GLU A 1 172 ? -13.552 -7.577 0.764 1.00 79.56 172 GLU A N 1
ATOM 1301 C CA . GLU A 1 172 ? -13.900 -6.829 -0.457 1.00 79.56 172 GLU A CA 1
ATOM 1302 C C . GLU A 1 172 ? -12.918 -7.116 -1.604 1.00 79.56 172 GLU A C 1
ATOM 1304 O O . GLU A 1 172 ? -13.308 -7.230 -2.765 1.00 79.56 172 GLU A O 1
ATOM 1309 N N . THR A 1 173 ? -11.637 -7.304 -1.278 1.00 70.62 173 THR A N 1
ATOM 1310 C CA . THR A 1 173 ? -10.598 -7.666 -2.255 1.00 70.62 173 THR A CA 1
ATOM 1311 C C . THR A 1 173 ? -10.755 -9.112 -2.728 1.00 70.62 173 THR A C 1
ATOM 1313 O O . THR A 1 173 ? -10.520 -9.412 -3.899 1.00 70.62 173 THR A O 1
ATOM 1316 N N . ALA A 1 174 ? -11.160 -10.015 -1.829 1.00 59.97 174 ALA A N 1
ATOM 1317 C CA . ALA A 1 174 ? -11.137 -11.454 -2.063 1.00 59.97 174 ALA A CA 1
ATOM 1318 C C . ALA A 1 174 ? -12.367 -12.015 -2.790 1.00 59.97 174 ALA A C 1
ATOM 1320 O O . ALA A 1 174 ? -12.262 -13.076 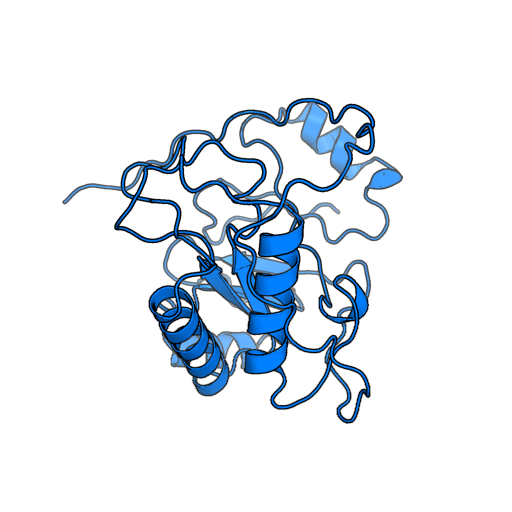-3.400 1.00 59.97 174 ALA A O 1
ATOM 1321 N N . GLY A 1 175 ? -13.550 -11.390 -2.727 1.00 48.09 175 GLY A N 1
ATOM 1322 C CA . GLY A 1 175 ? -14.764 -12.038 -3.252 1.00 48.09 175 GLY A CA 1
ATOM 1323 C C . GLY A 1 175 ? -14.990 -13.441 -2.657 1.00 48.09 175 GLY A C 1
ATOM 1324 O O . GLY A 1 175 ? -15.513 -14.326 -3.333 1.00 48.09 175 GLY A O 1
ATOM 1325 N N . SER A 1 176 ? -14.617 -13.603 -1.380 1.00 45.22 176 SER A N 1
ATOM 1326 C CA . SER A 1 176 ? -14.459 -14.820 -0.564 1.00 45.22 176 SER A CA 1
ATOM 1327 C C . SER A 1 176 ? -12.980 -15.149 -0.299 1.00 45.22 176 SER A C 1
ATOM 1329 O O . SER A 1 176 ? -12.271 -15.620 -1.179 1.00 45.22 176 SER A O 1
ATOM 1331 N N . ILE A 1 177 ? -12.607 -15.014 0.984 1.00 36.12 177 ILE A N 1
ATOM 1332 C CA . ILE A 1 177 ? -11.585 -15.778 1.722 1.00 36.12 177 ILE A CA 1
ATOM 1333 C C . ILE A 1 177 ? -10.170 -15.186 1.909 1.00 36.12 177 ILE A C 1
ATOM 1335 O O . ILE A 1 177 ? -9.343 -15.401 1.042 1.00 36.12 177 ILE A O 1
ATOM 1339 N N . PHE A 1 178 ? -9.839 -14.791 3.156 1.00 38.50 178 PHE A N 1
ATOM 1340 C CA . PHE A 1 178 ? -8.598 -15.101 3.937 1.00 38.50 178 PHE A CA 1
ATOM 1341 C C . PHE A 1 178 ? -8.729 -15.094 5.483 1.00 38.50 178 PHE A C 1
ATOM 1343 O O . PHE A 1 178 ? -9.294 -14.159 6.004 1.00 38.50 178 PHE A O 1
ATOM 1350 N N . GLY A 1 179 ? -8.180 -16.031 6.266 1.00 32.84 179 GLY A N 1
ATOM 1351 C CA . GLY A 1 179 ? -8.237 -15.968 7.752 1.00 32.84 179 GLY A CA 1
ATOM 1352 C C . GLY A 1 179 ? -7.074 -15.227 8.405 1.00 32.84 179 GLY A C 1
ATOM 1353 O O . GLY A 1 179 ? -6.023 -15.211 7.811 1.00 32.84 179 GLY A O 1
ATOM 1354 N N . ASP A 1 180 ? -7.259 -14.690 9.624 1.00 35.28 180 ASP A N 1
ATOM 1355 C CA . ASP A 1 180 ? -6.309 -13.948 10.498 1.00 35.28 180 ASP A CA 1
ATOM 1356 C C . ASP A 1 180 ? -5.510 -12.795 9.845 1.00 35.28 180 ASP A C 1
ATOM 1358 O O . ASP A 1 180 ? -5.231 -12.790 8.659 1.00 35.28 180 ASP A O 1
ATOM 1362 N N . VAL A 1 181 ? -5.092 -11.779 10.609 1.00 43.62 181 VAL A N 1
ATOM 1363 C CA . VAL A 1 181 ? -4.437 -10.584 10.018 1.00 43.62 181 VAL A CA 1
ATOM 1364 C C . VAL A 1 181 ? -3.120 -10.913 9.296 1.00 43.62 181 VAL A C 1
ATOM 1366 O O . VAL A 1 181 ? -2.739 -10.208 8.374 1.00 43.62 181 VAL A O 1
ATOM 1369 N N . LEU A 1 182 ? -2.441 -12.003 9.672 1.00 40.06 182 LEU A N 1
ATOM 1370 C CA . LEU A 1 182 ? -1.235 -12.472 8.980 1.00 40.06 182 LEU A CA 1
ATOM 1371 C C . LEU A 1 182 ? -1.535 -13.351 7.748 1.00 40.06 182 LEU A C 1
ATOM 1373 O O . LEU A 1 182 ? -0.847 -13.180 6.752 1.00 40.06 182 LEU A O 1
ATOM 1377 N N . PRO A 1 183 ? -2.536 -14.255 7.746 1.00 52.91 183 PRO A N 1
ATOM 1378 C CA . PRO A 1 183 ? -2.950 -14.928 6.515 1.00 52.91 183 PRO A CA 1
ATOM 1379 C C . PRO A 1 183 ? -3.891 -14.127 5.594 1.00 52.91 183 PRO A C 1
ATOM 1381 O O . PRO A 1 183 ? -4.250 -14.665 4.552 1.00 52.91 183 PRO A O 1
ATOM 1384 N N . VAL A 1 184 ? -4.269 -12.882 5.931 1.00 54.66 184 VAL A N 1
ATOM 1385 C CA . VAL A 1 184 ? -4.935 -11.925 5.008 1.00 54.66 184 VAL A CA 1
ATOM 1386 C C . VAL A 1 184 ? -3.984 -10.891 4.395 1.00 54.66 184 VAL A C 1
ATOM 1388 O O . VAL A 1 184 ? -4.434 -10.041 3.630 1.00 54.66 184 VAL A O 1
ATOM 1391 N N . VAL A 1 185 ? -2.710 -10.903 4.797 1.00 60.84 185 VAL A N 1
ATOM 1392 C CA . VAL A 1 185 ? -1.687 -9.952 4.354 1.00 60.84 185 VAL A CA 1
ATOM 1393 C C . VAL A 1 185 ? -0.527 -10.731 3.754 1.00 60.84 185 VAL A C 1
ATOM 1395 O O . VAL A 1 185 ? 0.247 -11.371 4.460 1.00 60.84 185 VAL A O 1
ATOM 1398 N N . GLU A 1 186 ? -0.377 -10.647 2.438 1.00 63.84 186 GLU A N 1
ATOM 1399 C CA . GLU A 1 186 ? 0.696 -11.335 1.724 1.00 63.84 186 GLU A CA 1
ATOM 1400 C C . GLU A 1 186 ? 2.058 -10.624 1.873 1.00 63.84 186 GLU A C 1
ATOM 1402 O O . GLU A 1 186 ? 3.105 -11.248 1.700 1.00 63.84 186 GLU A O 1
ATOM 1407 N N . TRP A 1 187 ? 2.102 -9.331 2.213 1.00 70.19 187 TRP A N 1
ATOM 1408 C CA . TRP A 1 187 ? 3.348 -8.599 2.488 1.00 70.19 187 TRP A CA 1
ATOM 1409 C C . TRP A 1 187 ? 3.138 -7.434 3.458 1.00 70.19 187 TRP A C 1
ATOM 1411 O O . TRP A 1 187 ? 2.054 -6.874 3.561 1.00 70.19 187 TRP A O 1
ATOM 1421 N N . HIS A 1 188 ? 4.207 -7.021 4.137 1.00 71.62 188 HIS A N 1
ATOM 1422 C CA . HIS A 1 188 ? 4.206 -5.846 5.005 1.00 71.62 188 HIS A CA 1
ATOM 1423 C C . HIS A 1 188 ? 5.099 -4.762 4.399 1.00 71.62 188 HIS A C 1
ATOM 1425 O O . HIS A 1 188 ? 6.290 -4.993 4.183 1.00 71.62 188 HIS A O 1
ATOM 1431 N N . VAL A 1 189 ? 4.525 -3.588 4.136 1.00 70.25 189 VAL A N 1
ATOM 1432 C CA . VAL A 1 189 ? 5.289 -2.377 3.818 1.00 70.25 189 VAL A CA 1
ATOM 1433 C C . VAL A 1 189 ? 5.604 -1.682 5.135 1.00 70.25 189 VAL A C 1
ATOM 1435 O O . VAL A 1 189 ? 4.696 -1.314 5.870 1.00 70.25 189 VAL A O 1
ATOM 1438 N N . ASN A 1 190 ? 6.890 -1.542 5.447 1.00 75.56 190 ASN A N 1
ATOM 1439 C CA . ASN A 1 190 ? 7.345 -0.907 6.678 1.00 75.56 190 ASN A CA 1
ATOM 1440 C C . ASN A 1 190 ? 8.186 0.326 6.356 1.00 75.56 190 ASN A C 1
ATOM 1442 O O . ASN A 1 190 ? 9.238 0.211 5.725 1.00 75.56 190 ASN A O 1
ATOM 1446 N N . GLU A 1 191 ? 7.790 1.472 6.895 1.00 71.31 191 GLU A N 1
ATOM 1447 C CA . GLU A 1 191 ? 8.499 2.737 6.732 1.00 71.31 191 GLU A CA 1
ATOM 1448 C C . GLU A 1 191 ? 9.312 3.086 7.988 1.00 71.31 191 GLU A C 1
ATOM 1450 O O . GLU A 1 191 ? 9.019 2.652 9.105 1.00 71.31 191 GLU A O 1
ATOM 1455 N N . GLN A 1 192 ? 10.390 3.844 7.807 1.00 67.31 192 GLN A N 1
ATOM 1456 C CA . GLN A 1 192 ? 11.235 4.337 8.895 1.00 67.31 192 GLN A CA 1
ATOM 1457 C C . GLN A 1 192 ? 11.426 5.845 8.760 1.00 67.31 192 GLN A C 1
ATOM 1459 O O . GLN A 1 192 ? 11.245 6.412 7.686 1.00 67.31 192 GLN A O 1
ATOM 1464 N N . SER A 1 193 ? 11.797 6.497 9.866 1.00 63.88 193 SER A N 1
ATOM 1465 C CA . SER A 1 193 ? 11.901 7.953 9.943 1.00 63.88 193 SER A CA 1
ATOM 1466 C C . SER A 1 193 ? 12.731 8.560 8.797 1.00 63.88 193 SER A C 1
ATOM 1468 O O . SER A 1 193 ? 13.840 8.089 8.558 1.00 63.88 193 SER A O 1
ATOM 1470 N N . PRO A 1 194 ? 12.299 9.682 8.197 1.00 60.62 194 PRO A N 1
ATOM 1471 C CA . PRO A 1 194 ? 12.995 10.365 7.091 1.00 60.62 194 PRO A CA 1
ATOM 1472 C C . PRO A 1 194 ? 14.411 10.875 7.407 1.00 60.62 194 PRO A C 1
ATOM 1474 O O . PRO A 1 194 ? 15.181 11.170 6.499 1.00 60.62 194 PRO A O 1
ATOM 1477 N N . ASN A 1 195 ? 14.768 11.001 8.689 1.00 64.19 195 ASN A N 1
ATOM 1478 C CA . ASN A 1 195 ? 16.033 11.589 9.142 1.00 64.19 195 ASN A CA 1
ATOM 1479 C C . ASN A 1 195 ? 17.018 10.519 9.627 1.00 64.19 195 ASN A C 1
ATOM 1481 O O . ASN A 1 195 ? 17.441 10.521 10.787 1.00 64.19 195 ASN A O 1
ATOM 1485 N N . ILE A 1 196 ? 17.365 9.585 8.750 1.00 71.31 196 ILE A N 1
ATOM 1486 C CA . ILE A 1 196 ? 18.348 8.535 9.027 1.00 71.31 196 ILE A CA 1
ATOM 1487 C C . ILE A 1 196 ? 19.683 8.878 8.357 1.00 71.31 196 ILE A C 1
ATOM 1489 O O . ILE A 1 196 ? 19.740 9.250 7.189 1.00 71.31 196 ILE A O 1
ATOM 1493 N N . THR A 1 197 ? 20.777 8.814 9.121 1.00 80.00 197 THR A N 1
ATOM 1494 C CA . THR A 1 197 ? 22.121 9.148 8.620 1.00 80.00 197 THR A CA 1
ATOM 1495 C C . THR A 1 197 ? 22.648 8.055 7.687 1.00 80.00 197 THR A C 1
ATOM 1497 O O . THR A 1 197 ? 22.191 6.912 7.744 1.00 80.00 197 THR A O 1
ATOM 1500 N N . LEU A 1 198 ? 23.663 8.364 6.871 1.00 80.81 198 LEU A N 1
ATOM 1501 C CA . LEU A 1 198 ? 24.324 7.365 6.019 1.00 80.81 198 LEU A CA 1
ATOM 1502 C C . LEU A 1 198 ? 24.898 6.190 6.833 1.00 80.81 198 LEU A C 1
ATOM 1504 O O . LEU A 1 198 ? 24.857 5.044 6.392 1.00 80.81 198 LEU A O 1
ATOM 1508 N N . ASP A 1 199 ? 25.361 6.446 8.056 1.00 82.19 199 ASP A N 1
ATOM 1509 C CA . ASP A 1 199 ? 25.811 5.395 8.972 1.00 82.19 199 ASP A CA 1
ATOM 1510 C C . ASP A 1 199 ? 24.660 4.497 9.431 1.00 82.19 199 ASP A C 1
ATOM 1512 O O . ASP A 1 199 ? 24.822 3.282 9.538 1.00 82.19 199 ASP A O 1
ATOM 1516 N N . VAL A 1 200 ? 23.486 5.076 9.705 1.00 80.25 200 VAL A N 1
ATOM 1517 C CA . VAL A 1 200 ? 22.280 4.309 10.043 1.00 80.25 200 VAL A CA 1
ATOM 1518 C C . VAL A 1 200 ? 21.827 3.489 8.838 1.00 80.25 200 VAL A C 1
ATOM 1520 O O . VAL A 1 200 ? 21.580 2.298 9.004 1.00 80.25 200 VAL A O 1
ATOM 1523 N N . LYS A 1 201 ? 21.823 4.072 7.631 1.00 81.62 201 LYS A N 1
ATOM 1524 C CA . LYS A 1 201 ? 21.570 3.351 6.373 1.00 81.62 201 LYS A CA 1
ATOM 1525 C C . LYS A 1 201 ? 22.493 2.145 6.231 1.00 81.62 201 LYS A C 1
ATOM 1527 O O . LYS A 1 201 ? 22.030 1.021 6.073 1.00 81.62 201 LYS A O 1
ATOM 1532 N N . THR A 1 202 ? 23.799 2.377 6.347 1.00 81.06 202 THR A N 1
ATOM 1533 C CA . THR A 1 202 ? 24.831 1.345 6.189 1.00 81.06 202 THR A CA 1
ATOM 1534 C C . THR A 1 202 ? 24.658 0.239 7.222 1.00 81.06 202 THR A C 1
ATOM 1536 O O . THR A 1 202 ? 24.796 -0.936 6.895 1.00 81.06 202 THR A O 1
ATOM 1539 N N . LYS A 1 203 ? 24.311 0.588 8.466 1.00 82.06 203 LYS A N 1
ATOM 1540 C CA . LYS A 1 203 ? 24.000 -0.401 9.501 1.00 82.06 203 LYS A CA 1
ATOM 1541 C C . LYS A 1 203 ? 22.774 -1.218 9.128 1.00 82.06 203 LYS A C 1
ATOM 1543 O O . LYS A 1 203 ? 22.889 -2.433 9.119 1.00 82.06 203 LYS A O 1
ATOM 1548 N N . ILE A 1 204 ? 21.651 -0.584 8.783 1.00 79.88 204 ILE A N 1
ATOM 1549 C CA . ILE A 1 204 ? 20.417 -1.279 8.380 1.00 79.88 204 ILE A CA 1
ATOM 1550 C C . ILE A 1 204 ? 20.723 -2.262 7.247 1.00 79.88 204 ILE A C 1
ATOM 1552 O O . ILE A 1 204 ? 20.391 -3.442 7.356 1.00 79.88 204 ILE A O 1
ATOM 1556 N N . PHE A 1 205 ? 21.441 -1.806 6.222 1.00 82.00 205 PHE A N 1
ATOM 1557 C CA . PHE A 1 205 ? 21.756 -2.612 5.046 1.00 82.00 205 PHE A CA 1
ATOM 1558 C C . PHE A 1 205 ? 22.661 -3.808 5.362 1.00 82.00 205 PHE A C 1
ATOM 1560 O O . PHE A 1 205 ? 22.481 -4.882 4.804 1.00 82.00 205 PHE A O 1
ATOM 1567 N N . ASN A 1 206 ? 23.578 -3.659 6.320 1.00 78.38 206 ASN A N 1
ATOM 1568 C CA . ASN A 1 206 ? 24.528 -4.708 6.696 1.00 78.38 206 ASN A CA 1
ATOM 1569 C C . ASN A 1 206 ? 24.112 -5.526 7.930 1.00 78.38 206 ASN A C 1
ATOM 1571 O O . ASN A 1 206 ? 24.882 -6.365 8.405 1.00 78.38 206 ASN A O 1
ATOM 1575 N N . THR A 1 207 ? 22.927 -5.292 8.500 1.00 75.38 207 THR A N 1
ATOM 1576 C CA . THR A 1 207 ? 22.460 -6.095 9.637 1.00 75.38 207 THR A CA 1
ATOM 1577 C C . THR A 1 207 ? 21.940 -7.452 9.175 1.00 75.38 207 THR A C 1
ATOM 1579 O O . THR A 1 207 ? 21.243 -7.570 8.176 1.00 75.38 207 THR A O 1
ATOM 1582 N N . SER A 1 208 ? 22.168 -8.498 9.970 1.00 71.81 208 SER A N 1
ATOM 1583 C CA . SER A 1 208 ? 21.473 -9.778 9.775 1.00 71.81 208 SER A CA 1
ATOM 1584 C C . SER A 1 208 ? 19.954 -9.662 9.957 1.00 71.81 208 SER A C 1
ATOM 1586 O O . SER A 1 208 ? 19.225 -10.535 9.496 1.00 71.81 208 SER A O 1
ATOM 1588 N N . PHE A 1 209 ? 19.482 -8.589 10.602 1.00 68.69 209 PHE A N 1
ATOM 1589 C CA . PHE A 1 209 ? 18.067 -8.304 10.825 1.00 68.69 209 PHE A CA 1
ATOM 1590 C C . PHE A 1 209 ? 17.305 -7.999 9.527 1.00 68.69 209 PHE A C 1
ATOM 1592 O O . PHE A 1 209 ? 16.136 -8.350 9.426 1.00 68.69 209 PHE A O 1
ATOM 1599 N N . THR A 1 210 ? 17.952 -7.409 8.517 1.00 70.69 210 THR A N 1
ATOM 1600 C CA . THR A 1 210 ? 17.330 -7.143 7.206 1.00 70.69 210 THR A CA 1
ATOM 1601 C C . THR A 1 210 ? 17.425 -8.326 6.245 1.00 70.69 210 THR A C 1
ATOM 1603 O O . THR A 1 210 ? 16.861 -8.286 5.152 1.00 70.69 210 THR A O 1
ATOM 1606 N N . LYS A 1 211 ? 18.074 -9.429 6.641 1.00 76.50 211 LYS A N 1
ATOM 1607 C CA . LYS A 1 211 ? 18.134 -10.644 5.826 1.00 76.50 211 LYS A CA 1
ATOM 1608 C C . LYS A 1 211 ? 16.724 -11.211 5.624 1.00 76.50 211 LYS A C 1
ATOM 1610 O O . LYS A 1 211 ? 16.071 -11.619 6.578 1.00 76.50 211 LYS A O 1
ATOM 1615 N N . GLY A 1 212 ? 16.286 -11.276 4.367 1.00 76.75 212 GLY A N 1
ATOM 1616 C CA . GLY A 1 212 ? 14.937 -11.715 3.988 1.00 76.75 212 GLY A CA 1
ATOM 1617 C C . GLY A 1 212 ? 13.933 -10.574 3.797 1.00 76.75 212 GLY A C 1
ATOM 1618 O O . GLY A 1 212 ? 12.840 -10.825 3.292 1.00 76.75 212 GLY A O 1
ATOM 1619 N N . PHE A 1 213 ? 14.305 -9.333 4.126 1.00 80.44 213 PHE A N 1
ATOM 1620 C CA . PHE A 1 213 ? 13.544 -8.143 3.754 1.00 80.44 213 PHE A CA 1
ATOM 1621 C C . PHE A 1 213 ? 13.911 -7.697 2.341 1.00 80.44 213 PHE A C 1
ATOM 1623 O O . PHE A 1 213 ? 15.060 -7.799 1.909 1.00 80.44 213 PHE A O 1
ATOM 1630 N N . SER A 1 214 ? 12.928 -7.148 1.640 1.00 84.19 214 SER A N 1
ATOM 1631 C CA . SER A 1 214 ? 13.140 -6.414 0.399 1.00 84.19 214 SER A CA 1
ATOM 1632 C C . SER A 1 214 ? 13.374 -4.944 0.741 1.00 84.19 214 SER A C 1
ATOM 1634 O O . SER A 1 214 ? 12.444 -4.148 0.736 1.00 84.19 214 SER A O 1
ATOM 1636 N N . THR A 1 215 ? 14.591 -4.574 1.130 1.00 86.12 215 THR A N 1
ATOM 1637 C CA . THR A 1 215 ? 14.861 -3.212 1.618 1.00 86.12 215 THR A CA 1
ATOM 1638 C C . THR A 1 215 ? 15.203 -2.271 0.462 1.00 86.12 215 THR A C 1
ATOM 1640 O O . THR A 1 215 ? 16.104 -2.548 -0.329 1.00 86.12 215 THR A O 1
ATOM 1643 N N . VAL A 1 216 ? 14.518 -1.131 0.393 1.00 87.06 216 VAL A N 1
ATOM 1644 C CA . VAL A 1 216 ? 14.820 -0.036 -0.539 1.00 87.06 216 VAL A CA 1
ATOM 1645 C C . VAL A 1 216 ? 15.014 1.249 0.245 1.00 87.06 216 VAL A C 1
ATOM 1647 O O . VAL A 1 216 ? 14.392 1.449 1.288 1.00 87.06 216 VAL A O 1
ATOM 1650 N N .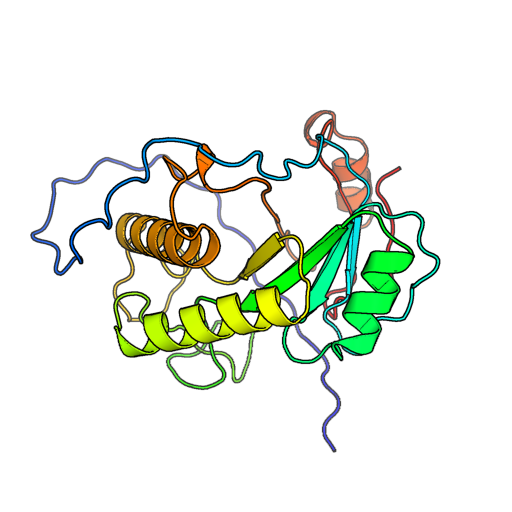 TRP A 1 217 ? 15.875 2.125 -0.252 1.00 86.81 217 TRP A N 1
ATOM 1651 C CA . TRP A 1 217 ? 15.999 3.476 0.259 1.00 86.81 217 TRP A CA 1
ATOM 1652 C C . TRP A 1 217 ? 15.419 4.458 -0.752 1.00 86.81 217 TRP A C 1
ATOM 1654 O O . TRP A 1 217 ? 15.765 4.436 -1.933 1.00 86.81 217 TRP A O 1
ATOM 1664 N N . LYS A 1 218 ? 14.519 5.313 -0.270 1.00 87.62 218 LYS A N 1
ATOM 1665 C CA . LYS A 1 218 ? 13.757 6.272 -1.068 1.00 87.62 218 LYS A CA 1
ATOM 1666 C C . LYS A 1 218 ? 13.871 7.657 -0.450 1.00 87.62 218 LYS A C 1
ATOM 1668 O O . LYS A 1 218 ? 14.092 7.801 0.752 1.00 87.62 218 LYS A O 1
ATOM 1673 N N . ILE A 1 219 ? 13.711 8.675 -1.283 1.00 85.00 219 ILE A N 1
ATOM 1674 C CA . ILE A 1 219 ? 13.399 10.018 -0.803 1.00 85.00 219 ILE A CA 1
ATOM 1675 C C . ILE A 1 219 ? 11.900 10.119 -0.510 1.00 85.00 219 ILE A C 1
ATOM 1677 O O . ILE A 1 219 ? 11.093 9.366 -1.051 1.00 85.00 219 ILE A O 1
ATOM 1681 N N . MET A 1 220 ? 11.525 11.057 0.359 1.00 82.38 220 MET A N 1
ATOM 1682 C CA . MET A 1 220 ? 10.171 11.126 0.926 1.00 82.38 220 MET A CA 1
ATOM 1683 C C . MET A 1 220 ? 9.067 11.502 -0.061 1.00 82.38 220 MET A C 1
ATOM 1685 O O . MET A 1 220 ? 7.897 11.314 0.252 1.00 82.38 220 MET A O 1
ATOM 1689 N N . ASN A 1 221 ? 9.408 12.036 -1.234 1.00 81.94 221 ASN A N 1
ATOM 1690 C CA . ASN A 1 221 ? 8.416 12.269 -2.281 1.00 81.94 221 ASN A CA 1
ATOM 1691 C C . ASN A 1 221 ? 8.034 10.969 -3.016 1.00 81.94 221 ASN A C 1
ATOM 1693 O O . ASN A 1 221 ? 7.082 11.002 -3.781 1.00 81.94 221 ASN A O 1
ATOM 1697 N N . LEU A 1 222 ? 8.754 9.858 -2.792 1.00 88.56 222 LEU A N 1
ATOM 1698 C CA . LEU A 1 222 ? 8.552 8.566 -3.451 1.00 88.56 222 LEU A CA 1
ATOM 1699 C C . LEU A 1 222 ? 8.472 8.684 -4.984 1.00 88.56 222 LEU A C 1
ATOM 1701 O O . LEU A 1 222 ? 7.622 8.054 -5.611 1.00 88.56 222 LEU A O 1
ATOM 1705 N N . ASP A 1 223 ? 9.328 9.509 -5.593 1.00 90.50 223 ASP A N 1
ATOM 1706 C CA . ASP A 1 223 ? 9.512 9.528 -7.050 1.00 90.50 223 ASP A CA 1
ATOM 1707 C C . ASP A 1 223 ? 10.327 8.312 -7.537 1.00 90.50 223 ASP A C 1
ATOM 1709 O O . ASP A 1 223 ? 10.557 7.366 -6.786 1.00 90.50 223 ASP A O 1
ATOM 1713 N N . ALA A 1 224 ? 10.765 8.307 -8.796 1.00 92.06 224 ALA A N 1
ATOM 1714 C CA . ALA A 1 224 ? 11.545 7.215 -9.380 1.00 92.06 224 ALA A CA 1
ATOM 1715 C C . ALA A 1 224 ? 12.849 6.883 -8.636 1.00 92.06 224 ALA A C 1
ATOM 1717 O O . ALA A 1 224 ? 13.295 5.734 -8.671 1.00 92.06 224 ALA A O 1
ATOM 1718 N N . TRP A 1 225 ? 13.470 7.845 -7.944 1.00 92.19 225 TRP A N 1
ATOM 1719 C CA . TRP A 1 225 ? 14.782 7.636 -7.341 1.00 92.19 225 TRP A CA 1
ATOM 1720 C C . TRP A 1 225 ? 14.746 6.518 -6.298 1.00 92.19 225 TRP A C 1
ATOM 1722 O O . TRP A 1 225 ? 13.906 6.501 -5.397 1.00 92.19 225 TRP A O 1
ATOM 1732 N N . ILE A 1 226 ? 15.667 5.568 -6.416 1.00 90.75 226 ILE A N 1
ATOM 1733 C CA . ILE A 1 226 ? 15.775 4.414 -5.531 1.00 90.75 226 ILE A CA 1
ATOM 1734 C C . ILE A 1 226 ? 17.241 4.051 -5.337 1.00 90.75 226 ILE A C 1
ATOM 1736 O O . ILE A 1 226 ? 18.045 4.092 -6.267 1.00 90.75 226 ILE A O 1
ATOM 1740 N N . ASP A 1 227 ? 17.578 3.672 -4.113 1.00 88.25 227 ASP A N 1
ATOM 1741 C CA . ASP A 1 227 ? 18.875 3.118 -3.761 1.00 88.25 227 ASP A CA 1
ATOM 1742 C C . ASP A 1 227 ? 18.634 1.737 -3.123 1.00 88.25 227 ASP A C 1
ATOM 1744 O O . ASP A 1 227 ? 18.128 1.649 -1.995 1.00 88.25 227 ASP A O 1
ATOM 1748 N N . PRO A 1 228 ? 18.854 0.643 -3.877 1.00 79.50 228 PRO A N 1
ATOM 1749 C CA . PRO A 1 228 ? 18.578 -0.697 -3.388 1.00 79.50 228 PRO A CA 1
ATOM 1750 C C . PRO A 1 228 ? 19.596 -1.098 -2.318 1.00 79.50 228 PRO A C 1
ATOM 1752 O O . PRO A 1 228 ? 20.797 -0.871 -2.452 1.00 79.50 228 PRO A O 1
ATOM 1755 N N . CYS A 1 229 ? 19.115 -1.760 -1.268 1.00 72.81 229 CYS A N 1
ATOM 1756 C CA . CYS A 1 229 ? 19.976 -2.423 -0.299 1.00 72.81 229 CYS A CA 1
ATOM 1757 C C . CYS A 1 229 ? 20.586 -3.680 -0.940 1.00 72.81 229 CYS A C 1
ATOM 1759 O O . CYS A 1 229 ? 19.965 -4.742 -0.909 1.00 72.81 229 CYS A O 1
ATOM 1761 N N . THR A 1 230 ? 21.758 -3.552 -1.567 1.00 61.78 230 THR A N 1
ATOM 1762 C CA . THR A 1 230 ? 22.534 -4.682 -2.117 1.00 61.78 230 THR A CA 1
ATOM 1763 C C . THR A 1 230 ? 23.496 -5.266 -1.101 1.00 61.78 230 THR A C 1
ATOM 1765 O O . THR A 1 230 ? 24.208 -4.449 -0.472 1.00 61.78 230 THR A O 1
#

Foldseek 3Di:
DDDDDADWDDADDDDDPDDDDDDDPDPADPQDPQFDDDPDDADFDFQQQAEAEAALAEPDPLVDPGQEYEYALPRYDLVNVVSSVVSHVFYEHEDALFWDLDAFDDPRDPSIAGDQLPDPVSLVVLLVSLVSSVVSPHSHYDHPDLVCQVGDHPNPDDPVNSQSSLSSSLCSNPVGDDGDPVRSDSDDDDDGIQPADPVNVVCCLPDPVCVRHFDWDDHPSSHRDIDGSD

InterPro domains:
  IPR004352 Glycoside-hydrolase family GH114, TIM-barrel domain [PF03537] (51-174)
  IPR013785 Aldolase-type TIM barrel [G3DSA:3.20.20.70] (44-178)
  IPR017853 Glycoside hydrolase superfamily [SSF51445] (67-229)